Protein AF-A7MU94-F1 (afdb_monomer)

Radius of gyration: 26.98 Å; Cα contacts (8 Å, |Δi|>4): 615; chains: 1; bounding box: 61×38×84 Å

Foldseek 3Di:
DALLLLQLLQLVCVVAPAFKGWADLVVSCVSSVHDSVVSVVSQVVCVVLVQKHWADDPDPPGTIIIHGRDHSLVSLLSVLVVCVVVVNLVRSLNSQCRPNRDSVVSVVVSQLVVQQVDQFEKEWEDAFADAFLALLPDPDPVSQLVLQQLFAFLWADPPPDIAGIQFNDKDADPQQQKIKGFGDQLQAKLVRHTDWLVLLQLLVVLNCVRPVRVVVCVQFDHWDRPDRGMIMTGGPHHDPCVSVVRNGSSNTGDGNVQSPDDRVPHASIHRHQWHWDDRDRFKTKIAGRPSRPDDHASHGMYIYGYHNVCVVVDDDFATFMNHNDPDDRPRPGPVPSGDNDPDDD

Secondary structure (DSSP, 8-state):
--HHHHHHHHHHHHHH-SEEEEE-HHHHHHHTTS-HHHHHHHHHHHHHTTSEEEEPPSSTTPPEEEEE-S-HHHHHHHHHHHHHTTT-HHHHHHHTTGGG--HHHHHHHHHHHHHTT-TTEEEEEESSPPPP--TTT--SHHHHHHHHHH---SEEE-SS-EEESSEEEEEE-TTSSEEEEEE-TT-B-TTSPBP-HHHHHHHHHHHHT-TTTGGGSTTEEEEEEEETTEEEEEESS--TTHHHHTTSGGG----GGGTT--TTT-----SSSEEEEEE-SSEEEEEE-TT-SSPPPS-SEEEEEE-GGGGTT--TT----B-SSTT------GGG---S-----

InterPro domains:
  IPR000914 Solute-binding protein family 5 domain [PF00496] (162-308)
  IPR025370 Transcriptional regulator SgrR, N-terminal HTH domain [PF12793] (4-115)
  IPR039424 Solute-binding protein family 5 [PTHR30290] (117-308)

Sequence (345 aa):
MNKRKLELYEDLFKKVGPGKTHIHIGEIADAFHCSDRHARTLLKQMGEYQWLTWTAMKGRGQKGELVCLQGPVTACYQAVDHAIGQERYDLAHQLVGFHDRSVASNLKRYLAHTAHNSENTIYAPFHRKLDWLHPHFAMGRTERHLIHEVFQTLVSHDGSAIHPNLAHHWSSSHSHTCWRFHLSCSAMFHDKTNVTAEDVVTSLNALVNSHYWRGLYDHIDAISAVTPYCVEINLNEPDPLLPSLLSRAETSILPNRFVHSEKLAFQPIGSGPFSVDINSDKVLRLNRNEYYCGQTALTKHIEIWIHEEWKQDKKCAENFFFLESGEENYQVSTQNIGHFYTRDH

pLDDT: mean 86.53, std 17.05, range [24.56, 98.81]

Organism: Vibrio campbellii (strain ATCC BAA-1116) (NCBI:txid2902295)

Mean predicted aligned error: 8.4 Å

Nearest PDB structures (foldseek):
  5yhe-assembly1_A  TM=9.053E-01  e=1.286E-14  Staphylococcus aureus
  5yhg-assembly1_A  TM=8.715E-01  e=1.142E-14  Staphylococcus aureus
  2noo-assembly1_A  TM=9.052E-01  e=5.975E-14  Escherichia coli K-12
  4oes-assembly1_A  TM=9.056E-01  e=7.568E-14  Brucella suis
  8vdx-assembly2_B  TM=8.706E-01  e=3.119E-14  Bordetella bronchiseptica

Solvent-accessible surface area (backbone atoms only — not comparable to full-atom values): 18999 Å² total; per-residue (Å²): 140,58,44,68,58,55,39,39,48,39,51,42,39,73,74,62,45,83,41,80,38,76,45,43,63,61,65,49,4,58,55,58,73,51,52,56,70,55,37,54,53,51,53,51,54,41,32,76,70,60,40,32,48,79,47,80,50,94,59,92,91,46,55,18,46,38,32,39,70,55,53,58,67,60,50,42,50,55,52,26,54,54,24,48,78,65,74,32,53,72,56,26,55,49,40,49,25,43,85,82,38,58,36,67,62,39,45,53,53,48,46,52,55,48,28,72,73,33,100,39,43,41,44,28,70,38,36,58,74,78,72,72,68,44,40,74,74,41,80,51,72,67,44,32,51,50,31,52,42,26,18,37,21,50,25,35,64,82,87,85,53,80,42,66,50,45,18,70,46,70,54,62,45,98,68,29,30,37,36,40,38,34,40,42,89,72,38,34,30,72,85,71,46,73,59,41,18,62,20,44,35,48,30,49,54,50,32,43,67,28,92,84,46,17,88,83,38,63,50,56,68,47,67,43,58,82,40,72,46,25,34,38,41,34,34,80,48,68,44,89,56,48,64,67,65,35,33,36,42,52,46,30,38,34,56,56,89,55,69,80,49,52,83,92,75,54,70,68,55,18,41,18,49,24,36,69,76,41,87,51,78,45,39,38,30,33,34,50,34,90,68,35,81,64,86,73,56,82,49,46,32,40,36,38,36,38,40,60,73,48,51,77,72,54,55,93,65,61,64,62,62,52,69,79,64,81,98,60,87,67,79,55,49,70,90,66,80,68,71,79,59,82,77,91,127

Structure (mmCIF, N/CA/C/O backbone):
data_AF-A7MU94-F1
#
_entry.id   AF-A7MU94-F1
#
loop_
_atom_site.group_PDB
_atom_site.id
_atom_site.type_symbol
_atom_site.label_atom_id
_atom_site.label_alt_id
_atom_site.label_comp_id
_atom_site.label_asym_id
_atom_site.label_entity_id
_atom_site.label_seq_id
_atom_site.pdbx_PDB_ins_code
_atom_site.Cartn_x
_atom_site.Cartn_y
_atom_site.Cartn_z
_atom_site.occupancy
_atom_site.B_iso_or_equiv
_atom_site.auth_seq_id
_atom_site.auth_comp_id
_atom_site.auth_asym_id
_atom_site.auth_atom_id
_atom_site.pdbx_PDB_model_num
ATOM 1 N N . MET A 1 1 ? -17.471 -5.236 19.463 1.00 70.81 1 MET A N 1
ATOM 2 C CA . MET A 1 1 ? -17.769 -3.885 19.991 1.00 70.81 1 MET A CA 1
ATOM 3 C C . MET A 1 1 ? -18.648 -3.131 18.997 1.00 70.81 1 MET A C 1
ATOM 5 O O . MET A 1 1 ? -18.512 -3.408 17.815 1.00 70.81 1 MET A O 1
ATOM 9 N N . ASN A 1 2 ? -19.547 -2.234 19.422 1.00 80.06 2 ASN A N 1
ATOM 10 C CA . ASN A 1 2 ? -20.308 -1.370 18.504 1.00 80.06 2 ASN A CA 1
ATOM 11 C C . ASN A 1 2 ? -20.391 0.076 19.026 1.00 80.06 2 ASN A C 1
ATOM 13 O O . ASN A 1 2 ? -20.245 0.309 20.226 1.00 80.06 2 ASN A O 1
ATOM 17 N N . LYS A 1 3 ? -20.656 1.027 18.119 1.00 85.75 3 LYS A N 1
ATOM 18 C CA . LYS A 1 3 ? -20.793 2.469 18.400 1.00 85.75 3 LYS A CA 1
ATOM 19 C C . LYS A 1 3 ? -21.722 2.753 19.589 1.00 85.75 3 LYS A C 1
ATOM 21 O O . LYS A 1 3 ? -21.356 3.487 20.500 1.00 85.75 3 LYS A O 1
ATOM 26 N N . ARG A 1 4 ? -22.873 2.071 19.643 1.00 88.62 4 ARG A N 1
ATOM 27 C CA . ARG A 1 4 ? -23.883 2.254 20.695 1.00 88.62 4 ARG A CA 1
ATOM 28 C C . ARG A 1 4 ? -23.350 2.009 22.108 1.00 88.62 4 ARG A C 1
ATOM 30 O O . ARG A 1 4 ? -23.750 2.699 23.035 1.00 88.62 4 ARG A O 1
ATOM 37 N N . LYS A 1 5 ? -22.449 1.043 22.305 1.00 90.06 5 LYS A N 1
ATOM 38 C CA . LYS A 1 5 ? -21.867 0.787 23.634 1.00 90.06 5 LYS A CA 1
ATOM 39 C C . LYS A 1 5 ? -20.976 1.929 24.110 1.00 90.06 5 LYS A C 1
ATOM 41 O O . LYS A 1 5 ? -21.025 2.248 25.292 1.00 90.06 5 LYS A O 1
ATOM 46 N N . LEU A 1 6 ? -20.192 2.532 23.214 1.00 90.62 6 LEU A N 1
ATOM 47 C CA . LEU A 1 6 ? -19.392 3.715 23.548 1.00 90.62 6 LEU A CA 1
ATOM 48 C C . LEU A 1 6 ? -20.291 4.888 23.936 1.00 90.62 6 LEU A C 1
ATOM 50 O O . LEU A 1 6 ? -19.990 5.581 24.901 1.00 90.62 6 LEU A O 1
ATOM 54 N N . GLU A 1 7 ? -21.418 5.061 23.240 1.00 91.06 7 GLU A N 1
ATOM 55 C CA . GLU A 1 7 ? -22.389 6.111 23.565 1.00 91.06 7 GLU A CA 1
ATOM 56 C C . GLU A 1 7 ? -22.957 5.938 24.976 1.00 91.06 7 GLU A C 1
ATOM 58 O O . GLU A 1 7 ? -22.861 6.849 25.794 1.00 91.06 7 GLU A O 1
ATOM 63 N N . LEU A 1 8 ? -23.452 4.734 25.283 1.00 92.19 8 LEU A N 1
ATOM 64 C CA . LEU A 1 8 ? -23.992 4.404 26.604 1.00 92.19 8 LEU A CA 1
ATOM 65 C C . LEU A 1 8 ? -22.935 4.567 27.704 1.00 92.19 8 LEU A C 1
ATOM 67 O O . LEU A 1 8 ? -23.238 5.036 28.800 1.00 92.19 8 LEU A O 1
ATOM 71 N N . TYR A 1 9 ? -21.687 4.186 27.421 1.00 92.94 9 TYR A N 1
ATOM 72 C CA . TYR A 1 9 ? -20.588 4.362 28.361 1.00 92.94 9 TYR A CA 1
ATOM 73 C C . TYR A 1 9 ? -20.275 5.840 28.616 1.00 92.94 9 TYR A C 1
ATOM 75 O O . TYR A 1 9 ? -20.088 6.222 29.768 1.00 92.94 9 TYR A O 1
ATOM 83 N N . GLU A 1 10 ? -20.258 6.681 27.578 1.00 91.31 10 GLU A N 1
ATOM 84 C CA . GLU A 1 10 ? -20.064 8.123 27.740 1.00 91.31 10 GLU A CA 1
ATOM 85 C C . GLU A 1 10 ? -21.188 8.757 28.570 1.00 91.31 10 GLU A C 1
ATOM 87 O O . GLU A 1 10 ? -20.905 9.573 29.449 1.00 91.31 10 GLU A O 1
ATOM 92 N N . ASP A 1 11 ? -22.441 8.362 28.341 1.00 91.19 11 ASP A N 1
ATOM 93 C CA . ASP A 1 11 ? -23.593 8.873 29.092 1.00 91.19 11 ASP A CA 1
ATOM 94 C C . ASP A 1 11 ? -23.504 8.508 30.576 1.00 91.19 11 ASP A C 1
ATOM 96 O O . ASP A 1 11 ? -23.704 9.354 31.454 1.00 91.19 11 ASP A O 1
ATOM 100 N N . LEU A 1 12 ? -23.110 7.266 30.870 1.00 92.19 12 LEU A N 1
ATOM 101 C CA . LEU A 1 12 ? -22.837 6.838 32.237 1.00 92.19 12 LEU A CA 1
ATOM 102 C C . LEU A 1 12 ? -21.664 7.616 32.840 1.00 92.19 12 LEU A C 1
ATOM 104 O O . LEU A 1 12 ? -21.782 8.113 33.959 1.00 92.19 12 LEU A O 1
ATOM 108 N N . PHE A 1 13 ? -20.561 7.770 32.105 1.00 92.06 13 PHE A N 1
ATOM 109 C CA . PHE A 1 13 ? -19.363 8.472 32.566 1.00 92.06 13 PHE A CA 1
ATOM 110 C C . PHE A 1 13 ? -19.643 9.948 32.885 1.00 92.06 13 PHE A C 1
ATOM 112 O O . PHE A 1 13 ? -19.175 10.449 33.904 1.00 92.06 13 PHE A O 1
ATOM 119 N N . LYS A 1 14 ? -20.461 10.638 32.077 1.00 89.88 14 LYS A N 1
ATOM 120 C CA . LYS A 1 14 ? -20.916 12.016 32.351 1.00 89.88 14 LYS A CA 1
ATOM 121 C C . LYS A 1 14 ? -21.700 12.123 33.660 1.00 89.88 14 LYS A C 1
ATOM 123 O O . LYS A 1 14 ? -21.593 13.134 34.347 1.00 89.88 14 LYS A O 1
ATOM 128 N N . LYS A 1 15 ? -22.477 11.091 34.006 1.00 89.06 15 LYS A N 1
ATOM 129 C CA . LYS A 1 15 ? -23.292 11.053 35.229 1.00 89.06 15 LYS A CA 1
ATOM 130 C C . LYS A 1 15 ? -22.467 10.746 36.480 1.00 89.06 15 LYS A C 1
ATOM 132 O O . LYS A 1 15 ? -22.729 11.328 37.528 1.00 89.06 15 LYS A O 1
ATOM 137 N N . VAL A 1 16 ? -21.518 9.812 36.394 1.00 89.94 16 VAL A N 1
ATOM 138 C CA . VAL A 1 16 ? -20.807 9.279 37.576 1.00 89.94 16 VAL A CA 1
ATOM 139 C C . VAL A 1 16 ? -19.403 9.842 37.775 1.00 89.94 16 VAL A C 1
ATOM 141 O O . VAL A 1 16 ? -18.873 9.725 38.878 1.00 89.94 16 VAL A O 1
ATOM 144 N N . GLY A 1 17 ? -18.820 10.453 36.741 1.00 85.06 17 GLY A N 1
ATOM 145 C CA . GLY A 1 17 ? -17.459 10.978 36.756 1.00 85.06 17 GLY A CA 1
ATOM 146 C C . GLY A 1 17 ? -16.369 9.894 36.760 1.00 85.06 17 GLY A C 1
ATOM 147 O O . GLY A 1 17 ? -16.659 8.693 36.760 1.00 85.06 17 GLY A O 1
ATOM 148 N N . PRO A 1 18 ? -15.089 10.304 36.740 1.00 86.69 18 PRO A N 1
ATOM 149 C CA . PRO A 1 18 ? -13.967 9.380 36.866 1.00 86.69 18 PRO A CA 1
ATOM 150 C C . PRO A 1 18 ? -13.880 8.783 38.279 1.00 86.69 18 PRO A C 1
ATOM 152 O O . PRO A 1 18 ? -14.200 9.440 39.269 1.00 86.69 18 PRO A O 1
ATOM 155 N N . GLY A 1 19 ? -13.356 7.559 38.384 1.00 85.00 19 GLY A N 1
ATOM 156 C CA . GLY A 1 19 ? -13.072 6.918 39.667 1.00 85.00 19 GLY A CA 1
ATOM 157 C C . GLY A 1 19 ? -14.241 6.116 40.241 1.00 85.00 19 GLY A C 1
ATOM 158 O O . GLY A 1 19 ? -15.042 5.541 39.503 1.00 85.00 19 GLY A O 1
ATOM 159 N N . LYS A 1 20 ? -14.264 5.997 41.573 1.00 91.56 20 LYS A N 1
ATOM 160 C CA . LYS A 1 20 ? -15.163 5.112 42.326 1.00 91.56 20 LYS A CA 1
ATOM 161 C C . LYS A 1 20 ? -16.426 5.848 42.772 1.00 91.56 20 LYS A C 1
ATOM 163 O O . LYS A 1 20 ? -16.348 6.789 43.557 1.00 91.56 20 LYS A O 1
ATOM 168 N N . THR A 1 21 ? -17.582 5.328 42.369 1.00 92.50 21 THR A N 1
ATOM 169 C CA . THR A 1 21 ? -18.899 5.902 42.662 1.00 92.50 21 THR A CA 1
ATOM 170 C C . THR A 1 21 ? -19.863 4.818 43.147 1.00 92.50 21 THR A C 1
ATOM 172 O O . THR A 1 21 ? -19.887 3.701 42.632 1.00 92.50 21 THR A O 1
ATOM 175 N N . HIS A 1 22 ? -20.682 5.145 44.149 1.00 92.12 22 HIS A N 1
ATOM 176 C CA . HIS A 1 22 ? -21.732 4.257 44.651 1.00 92.12 22 HIS A CA 1
ATOM 177 C C . HIS A 1 22 ? -23.077 4.650 44.036 1.00 92.12 22 HIS A C 1
ATOM 179 O O . HIS A 1 22 ? -23.560 5.758 44.273 1.00 92.12 22 HIS A O 1
ATOM 185 N N . ILE A 1 23 ? -23.694 3.746 43.274 1.00 91.06 23 ILE A N 1
ATOM 186 C CA . ILE A 1 23 ? -24.899 4.028 42.474 1.00 91.06 23 ILE A CA 1
ATOM 187 C C . ILE A 1 23 ? -25.858 2.826 42.463 1.00 91.06 23 ILE A C 1
ATOM 189 O O . ILE A 1 23 ? -25.430 1.675 42.599 1.00 91.06 23 ILE A O 1
ATOM 193 N N . HIS A 1 24 ? -27.168 3.060 42.338 1.00 91.25 24 HIS A N 1
ATOM 194 C CA . HIS A 1 24 ? -28.129 1.968 42.170 1.00 91.25 24 HIS A CA 1
ATOM 195 C C . HIS A 1 24 ? -28.137 1.431 40.738 1.00 91.25 24 HIS A C 1
ATOM 197 O O . HIS A 1 24 ? -27.975 2.171 39.773 1.00 91.25 24 HIS A O 1
ATOM 203 N N . ILE A 1 25 ? -28.414 0.132 40.586 1.00 90.62 25 ILE A N 1
ATOM 204 C CA . ILE A 1 25 ? -28.532 -0.478 39.254 1.00 90.62 25 ILE A CA 1
ATOM 205 C C . ILE A 1 25 ? -29.639 0.169 38.407 1.00 90.62 25 ILE A C 1
ATOM 207 O O . ILE A 1 25 ? -29.448 0.311 37.206 1.00 90.62 25 ILE A O 1
ATOM 211 N N . GLY A 1 26 ? -30.740 0.612 39.027 1.00 89.06 26 GLY A N 1
ATOM 212 C CA . GLY A 1 26 ? -31.821 1.317 38.332 1.00 89.06 26 GLY A CA 1
ATOM 213 C C . GLY A 1 26 ? -31.353 2.646 37.740 1.00 89.06 26 GLY A C 1
ATOM 214 O O . GLY A 1 26 ? -31.622 2.930 36.584 1.00 89.06 26 GLY A O 1
ATOM 215 N N . GLU A 1 27 ? -30.517 3.400 38.460 1.00 89.69 27 GLU A N 1
ATOM 216 C CA . GLU A 1 27 ? -29.965 4.664 37.952 1.00 89.69 27 GLU A CA 1
ATOM 217 C C . GLU A 1 27 ? -29.000 4.469 36.772 1.00 89.69 27 GLU A C 1
ATOM 219 O O . GLU A 1 27 ? -28.840 5.383 35.957 1.00 89.69 27 GLU A O 1
ATOM 224 N N . ILE A 1 28 ? -28.333 3.309 36.704 1.00 91.75 28 ILE A N 1
ATOM 225 C CA . ILE A 1 28 ? -27.524 2.897 35.548 1.00 91.75 28 ILE A CA 1
ATOM 226 C C . ILE A 1 28 ? -28.445 2.476 34.397 1.00 91.75 28 ILE A C 1
ATOM 228 O O . ILE A 1 28 ? -28.206 2.847 33.252 1.00 91.75 28 ILE A O 1
ATOM 232 N N . ALA A 1 29 ? -29.502 1.717 34.689 1.00 92.00 29 ALA A N 1
ATOM 233 C CA . ALA A 1 29 ? -30.480 1.280 33.699 1.00 92.00 29 ALA A CA 1
ATOM 234 C C . ALA A 1 29 ? -31.186 2.472 33.032 1.00 92.00 29 ALA A C 1
ATOM 236 O O . ALA A 1 29 ? -31.318 2.482 31.808 1.00 92.00 29 ALA A O 1
ATOM 237 N N . ASP A 1 30 ? -31.514 3.507 33.812 1.00 90.56 30 ASP A N 1
ATOM 238 C CA . ASP A 1 30 ? -32.048 4.784 33.335 1.00 90.56 30 ASP A CA 1
ATOM 239 C C . ASP A 1 30 ? -31.058 5.503 32.415 1.00 90.56 30 ASP A C 1
ATOM 241 O O . ASP A 1 30 ? -31.439 5.943 31.332 1.00 90.56 30 ASP A O 1
ATOM 245 N N . ALA A 1 31 ? -29.778 5.578 32.808 1.00 89.81 31 ALA A N 1
ATOM 246 C CA . ALA A 1 31 ? -28.724 6.174 31.981 1.00 89.81 31 ALA A CA 1
ATOM 247 C C . ALA A 1 31 ? -28.523 5.409 30.663 1.00 89.81 31 ALA A C 1
ATOM 249 O O . ALA A 1 31 ? -28.187 6.000 29.643 1.00 89.81 31 ALA A O 1
ATOM 250 N N . PHE A 1 32 ? -28.754 4.096 30.668 1.00 91.50 32 PHE A N 1
ATOM 251 C CA . PHE A 1 32 ? -28.681 3.267 29.470 1.00 91.50 32 PHE A CA 1
ATOM 252 C C . PHE A 1 32 ? -29.995 3.185 28.677 1.00 91.50 32 PHE A C 1
ATOM 254 O O . PHE A 1 32 ? -30.019 2.551 27.618 1.00 91.50 32 PHE A O 1
ATOM 261 N N . HIS A 1 33 ? -31.086 3.772 29.180 1.00 90.62 33 HIS A N 1
ATOM 262 C CA . HIS A 1 33 ? -32.443 3.623 28.647 1.00 90.62 33 HIS A CA 1
ATOM 263 C C . HIS A 1 33 ? -32.853 2.153 28.430 1.00 90.62 33 HIS A C 1
ATOM 265 O O . HIS A 1 33 ? -33.382 1.781 27.380 1.00 90.62 33 HIS A O 1
ATOM 271 N N . CYS A 1 34 ? -32.573 1.282 29.405 1.00 92.38 34 CYS A N 1
ATOM 272 C CA . CYS A 1 34 ? -32.848 -0.152 29.303 1.00 92.38 34 CYS A CA 1
ATOM 273 C C . CYS A 1 34 ? -33.338 -0.756 30.630 1.00 92.38 34 CYS A C 1
ATOM 275 O O . CYS A 1 34 ? -33.478 -0.063 31.628 1.00 92.38 34 CYS A O 1
ATOM 277 N N . SER A 1 35 ? -33.619 -2.064 30.651 1.00 93.69 35 SER A N 1
ATOM 278 C CA . SER A 1 35 ? -33.991 -2.763 31.892 1.00 93.69 35 SER A CA 1
ATOM 279 C C . SER A 1 35 ? -32.775 -3.057 32.779 1.00 93.69 35 SER A C 1
ATOM 281 O O . SER A 1 35 ? -31.689 -3.326 32.264 1.00 93.69 35 SER A O 1
ATOM 283 N N . ASP A 1 36 ? -32.970 -3.164 34.098 1.00 91.50 36 ASP A N 1
ATOM 284 C CA . ASP A 1 36 ? -31.937 -3.581 35.067 1.00 91.50 36 ASP A CA 1
ATOM 285 C C . ASP A 1 36 ? -31.180 -4.847 34.647 1.00 91.50 36 ASP A C 1
ATOM 287 O O . ASP A 1 36 ? -29.970 -4.976 34.854 1.00 91.50 36 ASP A O 1
ATOM 291 N N . ARG A 1 37 ? -31.895 -5.814 34.056 1.00 90.75 37 ARG A N 1
ATOM 292 C CA . ARG A 1 37 ? -31.297 -7.063 33.574 1.00 90.75 37 ARG A CA 1
ATOM 293 C C . ARG A 1 37 ? -30.327 -6.791 32.429 1.00 90.75 37 ARG A C 1
ATOM 295 O O . ARG A 1 37 ? -29.220 -7.325 32.443 1.00 90.75 37 ARG A O 1
ATOM 302 N N . HIS A 1 38 ? -30.731 -5.971 31.460 1.00 92.06 38 HIS A N 1
ATOM 303 C CA . HIS A 1 38 ? -29.882 -5.624 30.326 1.00 92.06 38 HIS A CA 1
ATOM 304 C C . HIS A 1 38 ? -28.706 -4.733 30.746 1.00 92.06 38 HIS A C 1
ATOM 306 O O . HIS A 1 38 ? -27.584 -4.975 30.305 1.00 92.06 38 HIS A O 1
ATOM 312 N N . ALA A 1 39 ? -28.920 -3.799 31.676 1.00 92.44 39 ALA A N 1
ATOM 313 C CA . ALA A 1 39 ? -27.866 -2.957 32.234 1.00 92.44 39 ALA A CA 1
ATOM 314 C C . ALA A 1 39 ? -26.736 -3.790 32.857 1.00 92.44 39 ALA A C 1
ATOM 316 O O . ALA A 1 39 ? -25.564 -3.550 32.584 1.00 92.44 39 ALA A O 1
ATOM 317 N N . ARG A 1 40 ? -27.068 -4.847 33.612 1.00 92.19 40 ARG A N 1
ATOM 318 C CA . ARG A 1 40 ? -26.065 -5.784 34.155 1.00 92.19 40 ARG A CA 1
ATOM 319 C C . ARG A 1 40 ? -25.278 -6.504 33.061 1.00 92.19 40 ARG A C 1
ATOM 321 O O . ARG A 1 40 ? -24.076 -6.706 33.215 1.00 92.19 40 ARG A O 1
ATOM 328 N N . THR A 1 41 ? -25.931 -6.893 31.965 1.00 92.88 41 THR A N 1
ATOM 329 C CA . THR A 1 41 ? -25.250 -7.501 30.812 1.00 92.88 41 THR A CA 1
ATOM 330 C C . THR A 1 41 ? -24.300 -6.511 30.142 1.00 92.88 41 THR A C 1
ATOM 332 O O . THR A 1 41 ? -23.168 -6.883 29.842 1.00 92.88 41 THR A O 1
ATOM 335 N N . LEU A 1 42 ? -24.722 -5.258 29.949 1.00 92.75 42 LEU A N 1
ATOM 336 C CA . LEU A 1 42 ? -23.881 -4.202 29.385 1.00 92.75 42 LEU A CA 1
ATOM 337 C C . LEU A 1 42 ? -22.675 -3.901 30.280 1.00 92.75 42 LEU A C 1
ATOM 339 O O . LEU A 1 42 ? -21.561 -3.868 29.774 1.00 92.75 42 LEU A O 1
ATOM 343 N N . LEU A 1 43 ? -22.868 -3.780 31.598 1.00 93.06 43 LEU A N 1
ATOM 344 C CA . LEU A 1 43 ? -21.776 -3.580 32.558 1.00 93.06 43 LEU A CA 1
ATOM 345 C C . LEU A 1 43 ? -20.764 -4.725 32.519 1.00 93.06 43 LEU A C 1
ATOM 347 O O . LEU A 1 43 ? -19.562 -4.476 32.505 1.00 93.06 43 LEU A O 1
ATOM 351 N N . LYS A 1 44 ? -21.235 -5.978 32.452 1.00 92.81 44 LYS A N 1
ATOM 352 C CA . LYS A 1 44 ? -20.347 -7.137 32.306 1.00 92.81 44 LYS A CA 1
ATOM 353 C C . LYS A 1 44 ? -19.516 -7.031 31.024 1.00 92.81 44 LYS A C 1
ATOM 355 O O . LYS A 1 44 ? -18.303 -7.176 31.083 1.00 92.81 44 LYS A O 1
ATOM 360 N N . GLN A 1 45 ? -20.158 -6.734 29.894 1.00 91.69 45 GLN A N 1
ATOM 361 C CA . GLN A 1 45 ? -19.467 -6.580 28.611 1.00 91.69 45 GLN A CA 1
ATOM 362 C C . GLN A 1 45 ? -18.462 -5.422 28.640 1.00 91.69 45 GLN A C 1
ATOM 364 O O . GLN A 1 45 ? -17.337 -5.589 28.197 1.00 91.69 45 GLN A O 1
ATOM 369 N N . MET A 1 46 ? -18.830 -4.257 29.181 1.00 92.94 46 MET A N 1
ATOM 370 C CA . MET A 1 46 ? -17.918 -3.113 29.327 1.00 92.94 46 MET A CA 1
ATOM 371 C C . MET A 1 46 ? -16.737 -3.436 30.258 1.00 92.94 46 MET A C 1
ATOM 373 O O . MET A 1 46 ? -15.623 -2.976 30.019 1.00 92.94 46 MET A O 1
ATOM 377 N N . GLY A 1 47 ? -16.958 -4.267 31.282 1.00 91.94 47 GLY A N 1
ATOM 378 C CA . GLY A 1 47 ? -15.900 -4.771 32.157 1.00 91.94 47 GLY A CA 1
ATOM 379 C C . GLY A 1 47 ? -14.954 -5.764 31.483 1.00 91.94 47 GLY A C 1
ATOM 380 O O . GLY A 1 47 ? -13.753 -5.714 31.731 1.00 91.94 47 GLY A O 1
ATOM 381 N N . GLU A 1 48 ? -15.440 -6.606 30.568 1.00 91.62 48 GLU A N 1
ATOM 382 C CA . GLU A 1 48 ? -14.579 -7.473 29.740 1.00 91.62 48 GLU A CA 1
ATOM 383 C C . GLU A 1 48 ? -13.596 -6.648 28.890 1.00 91.62 48 GLU A C 1
ATOM 385 O O . GLU A 1 48 ? -12.465 -7.073 28.678 1.00 91.62 48 GLU A O 1
ATOM 390 N N . TYR A 1 49 ? -13.987 -5.436 28.486 1.00 88.44 49 TYR A N 1
ATOM 391 C CA . TYR A 1 49 ? -13.123 -4.487 27.775 1.00 88.44 49 TYR A CA 1
ATOM 392 C C . TYR A 1 49 ? -12.311 -3.561 28.691 1.00 88.44 49 TYR A C 1
ATOM 394 O O . TYR A 1 49 ? -11.656 -2.652 28.193 1.00 88.44 49 TYR A O 1
ATOM 402 N N . GLN A 1 50 ? -12.345 -3.771 30.012 1.00 92.06 50 GLN A N 1
ATOM 403 C CA . GLN A 1 50 ? -11.623 -2.961 31.004 1.00 92.06 50 GLN A CA 1
ATOM 404 C C . GLN A 1 50 ? -12.011 -1.471 31.003 1.00 92.06 50 GLN A C 1
ATOM 406 O O . GLN A 1 50 ? -11.222 -0.607 31.372 1.00 92.06 50 GLN A O 1
ATOM 411 N N . TRP A 1 51 ? -13.250 -1.140 30.629 1.00 92.50 51 TRP A N 1
ATOM 412 C CA . TRP A 1 51 ? -13.732 0.248 30.675 1.00 92.50 51 TRP A CA 1
ATOM 413 C C . TRP A 1 51 ? -14.158 0.659 32.084 1.00 92.50 51 TRP A C 1
ATOM 415 O O . TRP A 1 51 ? -14.008 1.808 32.508 1.00 92.50 51 TRP A O 1
ATOM 425 N N . LEU A 1 52 ? -14.735 -0.294 32.809 1.00 94.19 52 LEU A N 1
ATOM 426 C CA . LEU A 1 52 ? -15.283 -0.108 34.142 1.00 94.19 52 LEU A CA 1
ATOM 427 C C . LEU A 1 52 ? -15.274 -1.423 34.917 1.00 94.19 52 LEU A C 1
ATOM 429 O O . LEU A 1 52 ? -15.190 -2.499 34.330 1.00 94.19 52 LEU A O 1
ATOM 433 N N . THR A 1 53 ? -15.440 -1.347 36.230 1.00 93.94 53 THR A N 1
ATOM 434 C CA . THR A 1 53 ? -15.791 -2.497 37.067 1.00 93.94 53 THR A CA 1
ATOM 435 C C . THR A 1 53 ? -17.085 -2.215 37.816 1.00 93.94 53 THR A C 1
ATOM 437 O O . THR A 1 53 ? -17.375 -1.077 38.183 1.00 93.94 53 THR A O 1
ATOM 440 N N . TRP A 1 54 ? -17.893 -3.257 38.015 1.00 92.94 54 TRP A N 1
ATOM 441 C CA . TRP A 1 54 ? -19.148 -3.176 38.755 1.00 92.94 54 TRP A CA 1
ATOM 442 C C . TRP A 1 54 ? -19.227 -4.287 39.797 1.00 92.94 54 TRP A C 1
ATOM 444 O O . TRP A 1 54 ? -19.230 -5.471 39.451 1.00 92.94 54 TRP A O 1
ATOM 454 N N . THR A 1 55 ? -19.375 -3.896 41.062 1.00 91.25 55 THR A N 1
ATOM 455 C CA . THR A 1 55 ? -19.541 -4.809 42.194 1.00 91.25 55 THR A CA 1
ATOM 456 C C . THR A 1 55 ? -20.888 -4.559 42.861 1.00 91.25 55 THR A C 1
ATOM 458 O O . THR A 1 55 ? -21.134 -3.513 43.460 1.00 91.25 55 THR A O 1
ATOM 461 N N . ALA A 1 56 ? -21.792 -5.535 42.770 1.00 86.06 56 ALA A N 1
ATOM 462 C CA . ALA A 1 56 ? -23.094 -5.448 43.423 1.00 86.06 56 ALA A CA 1
ATOM 463 C C . ALA A 1 56 ? -22.976 -5.713 44.936 1.00 86.06 56 ALA A C 1
ATOM 465 O O . ALA A 1 56 ? -22.396 -6.717 45.348 1.00 86.06 56 ALA A O 1
ATOM 466 N N . MET A 1 57 ? -23.593 -4.864 45.760 1.00 82.00 57 MET A N 1
ATOM 467 C CA . MET A 1 57 ? -23.703 -5.083 47.207 1.00 82.00 57 MET A CA 1
ATOM 468 C C . MET A 1 57 ? -24.873 -6.022 47.543 1.00 82.00 57 MET A C 1
ATOM 470 O O . MET A 1 57 ? -25.906 -6.019 46.868 1.00 82.00 57 MET A O 1
ATOM 474 N N . LYS A 1 58 ? -24.725 -6.846 48.591 1.00 75.12 58 LYS A N 1
ATOM 475 C CA . LYS A 1 58 ? -25.775 -7.775 49.047 1.00 75.12 58 LYS A CA 1
ATOM 476 C C . LYS A 1 58 ? -26.878 -7.017 49.804 1.00 75.12 58 LYS A C 1
ATOM 478 O O . LYS A 1 58 ? -26.617 -6.439 50.852 1.00 75.12 58 LYS A O 1
ATOM 483 N N . GLY A 1 59 ? -28.112 -7.069 49.293 1.00 64.19 59 GLY A N 1
ATOM 484 C CA . GLY A 1 59 ? -29.316 -6.488 49.913 1.00 64.19 59 GLY A CA 1
ATOM 485 C C . GLY A 1 59 ? -30.216 -5.774 48.894 1.00 64.19 59 GLY A C 1
ATOM 486 O O . GLY A 1 59 ? -29.719 -5.193 47.930 1.00 64.19 59 GLY A O 1
ATOM 487 N N . ARG A 1 60 ? -31.549 -5.820 49.064 1.00 63.03 60 ARG A N 1
ATOM 488 C CA . ARG A 1 60 ? -32.478 -5.073 48.187 1.00 63.03 60 ARG A CA 1
ATOM 489 C C . ARG A 1 60 ? -32.236 -3.570 48.351 1.00 63.03 60 ARG A C 1
ATOM 491 O O . ARG A 1 60 ? -32.159 -3.091 49.475 1.00 63.03 60 ARG A O 1
ATOM 498 N N . GLY A 1 61 ? -32.126 -2.848 47.237 1.00 65.69 61 GLY A N 1
ATOM 499 C CA . GLY A 1 61 ? -31.977 -1.391 47.247 1.00 65.69 61 GLY A CA 1
ATOM 500 C C . GLY A 1 61 ? -30.625 -0.883 47.753 1.00 65.69 61 GLY A C 1
ATOM 501 O O . GLY A 1 61 ? -30.540 0.278 48.116 1.00 65.69 61 GLY A O 1
ATOM 502 N N . GLN A 1 62 ? -29.574 -1.708 47.796 1.00 77.94 62 GLN A N 1
ATOM 503 C CA . GLN A 1 62 ? -28.225 -1.236 48.128 1.00 77.94 62 GLN A CA 1
ATOM 504 C C . GLN A 1 62 ? -27.529 -0.637 46.899 1.00 77.94 62 GLN A C 1
ATOM 506 O O . GLN A 1 62 ? -27.751 -1.081 45.767 1.00 77.94 62 GLN A O 1
ATOM 511 N N . LYS A 1 63 ? -26.698 0.387 47.118 1.00 86.06 63 LYS A N 1
ATOM 512 C CA . LYS A 1 63 ? -25.848 0.966 46.068 1.00 86.06 63 LYS A CA 1
ATOM 513 C C . LYS A 1 63 ? -24.705 -0.000 45.779 1.00 86.06 63 LYS A C 1
ATOM 515 O O . LYS A 1 63 ? -24.034 -0.446 46.705 1.00 86.06 63 LYS A O 1
ATOM 520 N N . GLY A 1 64 ? -24.519 -0.355 44.512 1.00 89.38 64 GLY A N 1
ATOM 521 C CA . GLY A 1 64 ? -23.326 -1.079 44.090 1.00 89.38 64 GLY A CA 1
ATOM 522 C C . GLY A 1 64 ? -22.171 -0.112 43.873 1.00 89.38 64 GLY A C 1
ATOM 523 O O . GLY A 1 64 ? -22.364 1.102 43.791 1.00 89.38 64 GLY A O 1
ATOM 524 N N . GLU A 1 65 ? -20.974 -0.664 43.792 1.00 93.12 65 GLU A N 1
ATOM 525 C CA . GLU A 1 65 ? -19.754 0.079 43.522 1.00 93.12 65 GLU A CA 1
ATOM 526 C C . GLU A 1 65 ? -19.434 0.005 42.029 1.00 93.12 65 GLU A C 1
ATOM 528 O O . GLU A 1 65 ? -19.238 -1.083 41.484 1.00 93.12 65 GLU A O 1
ATOM 533 N N . LEU A 1 66 ? -19.399 1.164 41.374 1.00 93.38 66 LEU A N 1
ATOM 534 C CA . LEU A 1 66 ? -18.977 1.335 39.990 1.00 93.38 66 LEU A CA 1
ATOM 535 C C . LEU A 1 66 ? -17.633 2.066 39.980 1.00 93.38 66 LEU A C 1
ATOM 537 O O . LEU A 1 66 ? -17.516 3.133 40.581 1.00 93.38 66 LEU A O 1
ATOM 541 N N . VAL A 1 67 ? -16.638 1.526 39.283 1.00 93.69 67 VAL A N 1
ATOM 542 C CA . VAL A 1 67 ? -15.355 2.207 39.069 1.00 93.69 67 VAL A CA 1
ATOM 543 C C . VAL A 1 67 ? -15.141 2.394 37.577 1.00 93.69 67 VAL A C 1
ATOM 545 O O . VAL A 1 67 ? -15.032 1.410 36.849 1.00 93.69 67 VAL A O 1
ATOM 548 N N . CYS A 1 68 ? -15.068 3.639 37.109 1.00 93.38 68 CYS A N 1
ATOM 549 C CA . CYS A 1 68 ? -14.662 3.925 35.733 1.00 93.38 68 CYS A CA 1
ATOM 550 C C . CYS A 1 68 ? -13.133 3.874 35.652 1.00 93.38 68 CYS A C 1
ATOM 552 O O . CYS A 1 68 ? -12.460 4.710 36.256 1.00 93.38 68 CYS A O 1
ATOM 554 N N . LEU A 1 69 ? -12.597 2.886 34.931 1.00 91.56 69 LEU A N 1
ATOM 555 C CA . LEU A 1 69 ? -11.153 2.646 34.833 1.00 91.56 69 LEU A CA 1
ATOM 556 C C . LEU A 1 69 ? -10.463 3.607 33.857 1.00 91.56 69 LEU A C 1
ATOM 558 O O . LEU A 1 69 ? -9.278 3.885 34.000 1.00 91.56 69 LEU A O 1
ATOM 562 N N . GLN A 1 70 ? -11.199 4.120 32.873 1.00 91.62 70 GLN A N 1
ATOM 563 C CA . GLN A 1 70 ? -10.668 4.989 31.827 1.00 91.62 70 GLN A CA 1
ATOM 564 C C . GLN A 1 70 ? -11.709 6.002 31.351 1.00 91.62 70 GLN A C 1
ATOM 566 O O . GLN A 1 70 ? -12.880 5.917 31.700 1.00 91.62 70 GLN A O 1
ATOM 571 N N . GLY A 1 71 ? -11.282 7.000 30.578 1.00 91.69 71 GLY A N 1
ATOM 572 C CA . GLY A 1 71 ? -12.201 7.957 29.966 1.00 91.69 71 GLY A CA 1
ATOM 573 C C . GLY A 1 71 ? -12.873 7.391 28.703 1.00 91.69 71 GLY A C 1
ATOM 574 O O . GLY A 1 71 ? -12.297 6.521 28.044 1.00 91.69 71 GLY A O 1
ATOM 575 N N . PRO A 1 72 ? -14.037 7.924 28.280 1.00 90.50 72 PRO A N 1
ATOM 576 C CA . PRO A 1 72 ? -14.719 7.500 27.051 1.00 90.50 72 PRO A CA 1
ATOM 577 C C . PRO A 1 72 ? -13.868 7.626 25.781 1.00 90.50 72 PRO A C 1
ATOM 579 O O . PRO A 1 72 ? -13.986 6.804 24.879 1.00 90.50 72 PRO A O 1
ATOM 582 N N . VAL A 1 73 ? -12.979 8.624 25.712 1.00 89.12 73 VAL A N 1
ATOM 583 C CA . VAL A 1 73 ? -12.059 8.801 24.573 1.00 89.12 73 VAL A CA 1
ATOM 584 C C . VAL A 1 73 ? -11.013 7.684 24.532 1.00 89.12 73 VAL A C 1
ATOM 586 O O . VAL A 1 73 ? -10.828 7.069 23.489 1.00 89.12 73 VAL A O 1
ATOM 589 N N . THR A 1 74 ? -10.391 7.353 25.666 1.00 90.31 74 THR A N 1
ATOM 590 C CA . THR A 1 74 ? -9.440 6.232 25.767 1.00 90.31 74 THR A CA 1
ATOM 591 C C . THR A 1 74 ? -10.117 4.895 25.453 1.00 90.31 74 THR A C 1
ATOM 593 O O . THR A 1 74 ? -9.573 4.086 24.707 1.00 90.31 74 THR A O 1
ATOM 596 N N . ALA A 1 75 ? -11.343 4.693 25.946 1.00 91.44 75 ALA A N 1
ATOM 597 C CA . ALA A 1 75 ? -12.160 3.525 25.618 1.00 91.44 75 ALA A CA 1
ATOM 598 C C . ALA A 1 75 ? -12.492 3.437 24.119 1.00 91.44 75 ALA A C 1
ATOM 600 O O . ALA A 1 75 ? -12.482 2.347 23.544 1.00 91.44 75 ALA A O 1
ATOM 601 N N . CYS A 1 76 ? -12.755 4.580 23.476 1.00 92.50 76 CYS A N 1
ATOM 602 C CA . CYS A 1 76 ? -12.944 4.661 22.032 1.00 92.50 76 CYS A CA 1
ATOM 603 C C . CYS A 1 76 ? -11.676 4.245 21.283 1.00 92.50 76 CYS A C 1
ATOM 605 O O . CYS A 1 76 ? -11.772 3.430 20.371 1.00 92.50 76 CYS A O 1
ATOM 607 N N . TYR A 1 77 ? -10.504 4.756 21.664 1.00 91.94 77 TYR A N 1
ATOM 608 C CA . TYR A 1 77 ? -9.242 4.417 20.997 1.00 91.94 77 TYR A CA 1
ATOM 609 C C . TYR A 1 77 ? -8.928 2.922 21.107 1.00 91.94 77 TYR A C 1
ATOM 611 O O . TYR A 1 77 ? -8.718 2.282 20.086 1.00 91.94 77 TYR A O 1
ATOM 619 N N . GLN A 1 78 ? -9.077 2.320 22.290 1.00 90.94 78 GLN A N 1
ATOM 620 C CA . GLN A 1 78 ? -8.930 0.865 22.445 1.00 90.94 78 GLN A CA 1
ATOM 621 C C . GLN A 1 78 ? -9.916 0.063 21.583 1.00 90.94 78 GLN A C 1
ATOM 623 O O . GLN A 1 78 ? -9.578 -0.994 21.050 1.00 90.94 78 GLN A O 1
ATOM 628 N N . ALA A 1 79 ? -11.158 0.536 21.446 1.00 91.06 79 ALA A N 1
ATOM 629 C CA . ALA A 1 79 ? -12.139 -0.112 20.582 1.00 91.06 79 ALA A CA 1
ATOM 630 C C . ALA A 1 79 ? -11.756 -0.012 19.097 1.00 91.06 79 ALA A C 1
ATOM 632 O O . ALA A 1 79 ? -12.002 -0.959 18.348 1.00 91.06 79 ALA A O 1
ATOM 633 N N . VAL A 1 80 ? -11.175 1.118 18.688 1.00 91.50 80 VAL A N 1
ATOM 634 C CA . VAL A 1 80 ? -10.644 1.350 17.340 1.00 91.50 80 VAL A CA 1
ATOM 635 C C . VAL A 1 80 ? -9.450 0.432 17.080 1.00 91.50 80 VAL A C 1
ATOM 637 O O . VAL A 1 80 ? -9.484 -0.307 16.100 1.00 91.50 80 VAL A O 1
ATOM 640 N N . ASP A 1 81 ? -8.478 0.368 17.993 1.00 90.19 81 ASP A N 1
ATOM 641 C CA . ASP A 1 81 ? -7.313 -0.526 17.901 1.00 90.19 81 ASP A CA 1
ATOM 642 C C . ASP A 1 81 ? -7.742 -1.994 17.776 1.00 90.19 81 ASP A C 1
ATOM 644 O O . ASP A 1 81 ? -7.257 -2.738 16.923 1.00 90.19 81 ASP A O 1
ATOM 648 N N . HIS A 1 82 ? -8.730 -2.412 18.574 1.00 90.38 82 HIS A N 1
ATOM 649 C CA . HIS A 1 82 ? -9.290 -3.760 18.500 1.00 90.38 82 HIS A CA 1
ATOM 650 C C . HIS A 1 82 ? -10.006 -4.038 17.169 1.00 90.38 82 HIS A C 1
ATOM 652 O O . HIS A 1 82 ? -9.959 -5.161 16.670 1.00 90.38 82 HIS A O 1
ATOM 658 N N . ALA A 1 83 ? -10.688 -3.042 16.593 1.00 91.25 83 ALA A N 1
ATOM 659 C CA . ALA A 1 83 ? -11.324 -3.176 15.286 1.00 91.25 83 ALA A CA 1
ATOM 660 C C . ALA A 1 83 ? -10.280 -3.275 14.162 1.00 91.25 83 ALA A C 1
ATOM 662 O O . ALA A 1 83 ? -10.424 -4.126 13.287 1.00 91.25 83 ALA A O 1
ATOM 663 N N . ILE A 1 84 ? -9.214 -2.472 14.220 1.00 88.31 84 ILE A N 1
ATOM 664 C CA . ILE A 1 84 ? -8.081 -2.515 13.281 1.00 88.31 84 ILE A CA 1
ATOM 665 C C . ILE A 1 84 ? -7.374 -3.868 13.341 1.00 88.31 84 ILE A C 1
ATOM 667 O O . ILE A 1 84 ? -7.136 -4.470 12.299 1.00 88.31 84 ILE A O 1
ATOM 671 N N . GLY A 1 85 ? -7.103 -4.390 14.542 1.00 86.81 85 GLY A N 1
ATOM 672 C CA . GLY A 1 85 ? -6.503 -5.717 14.727 1.00 86.81 85 GLY A CA 1
ATOM 673 C C . GLY A 1 85 ? -7.376 -6.881 14.237 1.00 86.81 85 GLY A C 1
ATOM 674 O O . GLY A 1 85 ? -6.898 -8.005 14.139 1.00 86.81 85 GLY A O 1
ATOM 675 N N . GLN A 1 86 ? -8.651 -6.626 13.931 1.00 89.62 86 GLN A N 1
ATOM 676 C CA . GLN A 1 86 ? -9.578 -7.572 13.300 1.00 89.62 86 GLN A CA 1
ATOM 677 C C . GLN A 1 86 ? -9.843 -7.246 11.823 1.00 89.62 86 GLN A C 1
ATOM 679 O O . GLN A 1 86 ? -10.801 -7.775 11.263 1.00 89.62 86 GLN A O 1
ATOM 684 N N . GLU A 1 87 ? -9.067 -6.337 11.225 1.00 87.62 87 GLU A N 1
ATOM 685 C CA . GLU A 1 87 ? -9.224 -5.854 9.844 1.00 87.62 87 GLU A CA 1
ATOM 686 C C . GLU A 1 87 ? -10.599 -5.206 9.569 1.00 87.62 87 GLU A C 1
ATOM 688 O O . GLU A 1 87 ? -11.076 -5.117 8.439 1.00 87.62 87 GLU A O 1
ATOM 693 N N . ARG A 1 88 ? -11.272 -4.709 10.616 1.00 90.31 88 ARG A N 1
ATOM 694 C CA . ARG A 1 88 ? -12.590 -4.060 10.533 1.00 90.31 88 ARG A CA 1
ATOM 695 C C . ARG A 1 88 ? -12.450 -2.540 10.469 1.00 90.31 88 ARG A C 1
ATOM 697 O O . ARG A 1 88 ? -12.914 -1.827 11.361 1.00 90.31 88 ARG A O 1
ATOM 704 N N . TYR A 1 89 ? -11.837 -2.033 9.402 1.00 88.38 89 TYR A N 1
ATOM 705 C CA . TYR A 1 89 ? -11.568 -0.597 9.227 1.00 88.38 89 TYR A CA 1
ATOM 706 C C . TYR A 1 89 ? -12.838 0.261 9.150 1.00 88.38 89 TYR A C 1
ATOM 708 O O . TYR A 1 89 ? -12.880 1.352 9.715 1.00 88.38 89 TYR A O 1
ATOM 716 N N . ASP A 1 90 ? -13.919 -0.239 8.545 1.00 88.56 90 ASP A N 1
ATOM 717 C CA . ASP A 1 90 ? -15.202 0.478 8.543 1.00 88.56 90 ASP A CA 1
ATOM 718 C C . ASP A 1 90 ? -15.758 0.663 9.960 1.00 88.56 90 ASP A C 1
ATOM 720 O O . ASP A 1 90 ? -16.271 1.730 10.301 1.00 88.56 90 ASP A O 1
ATOM 724 N N . LEU A 1 91 ? -15.609 -0.354 10.816 1.00 89.62 91 LEU A N 1
ATOM 725 C CA . LEU A 1 91 ? -16.004 -0.256 12.218 1.00 89.62 91 LEU A CA 1
ATOM 726 C C . LEU A 1 91 ? -15.113 0.746 12.962 1.00 89.62 91 LEU A C 1
ATOM 728 O O . LEU A 1 91 ? -15.641 1.558 13.716 1.00 89.62 91 LEU A O 1
ATOM 732 N N . ALA A 1 92 ? -13.798 0.737 12.727 1.00 89.56 92 ALA A N 1
ATOM 733 C CA . ALA A 1 92 ? -12.872 1.721 13.294 1.00 89.56 92 ALA A CA 1
ATOM 734 C C . ALA A 1 92 ? -13.299 3.166 12.962 1.00 89.56 92 ALA A C 1
ATOM 736 O O . ALA A 1 92 ? -13.425 3.997 13.864 1.00 89.56 92 ALA A O 1
ATOM 737 N N . HIS A 1 93 ? -13.641 3.437 11.698 1.00 88.38 93 HIS A N 1
ATOM 738 C CA . HIS A 1 93 ? -14.183 4.730 11.264 1.00 88.38 93 HIS A CA 1
ATOM 739 C C . HIS A 1 93 ? -15.510 5.085 11.954 1.00 88.38 93 HIS A C 1
ATOM 741 O O . HIS A 1 93 ? -15.729 6.232 12.333 1.00 88.38 93 HIS A O 1
ATOM 747 N N . GLN A 1 94 ? -16.411 4.120 12.144 1.00 88.38 94 GLN A N 1
ATOM 748 C CA . GLN A 1 94 ? -17.690 4.372 12.818 1.00 88.38 94 GLN A CA 1
ATOM 749 C C . GLN A 1 94 ? -17.530 4.649 14.319 1.00 88.38 94 GLN A C 1
ATOM 751 O O . GLN A 1 94 ? -18.291 5.441 14.880 1.00 88.38 94 GLN A O 1
ATOM 756 N N . LEU A 1 95 ? -16.569 3.994 14.977 1.00 89.44 95 LEU A N 1
ATOM 757 C CA . LEU A 1 95 ? -16.364 4.097 16.422 1.00 89.44 95 LEU A CA 1
ATOM 758 C C . LEU A 1 95 ? -15.914 5.497 16.841 1.00 89.44 95 LEU A C 1
ATOM 760 O O . LEU A 1 95 ? -16.415 5.994 17.844 1.00 89.44 95 LEU A O 1
ATOM 764 N N . VAL A 1 96 ? -15.059 6.166 16.059 1.00 88.25 96 VAL A N 1
ATOM 765 C CA . VAL A 1 96 ? -14.590 7.533 16.369 1.00 88.25 96 VAL A CA 1
ATOM 766 C C . VAL A 1 96 ? -15.686 8.607 16.257 1.00 88.25 96 VAL A C 1
ATOM 768 O O . VAL A 1 96 ? -15.517 9.706 16.782 1.00 88.25 96 VAL A O 1
ATOM 771 N N . GLY A 1 97 ? -16.819 8.298 15.614 1.00 84.19 97 GLY A N 1
ATOM 772 C CA . GLY A 1 97 ? -17.967 9.199 15.432 1.00 84.19 97 GLY A CA 1
ATOM 773 C C . GLY A 1 97 ? -19.128 8.990 16.414 1.00 84.19 97 GLY A C 1
ATOM 774 O O . GLY A 1 97 ? -20.277 9.265 16.064 1.00 84.19 97 GLY A O 1
ATOM 775 N N . PHE A 1 98 ? -18.885 8.418 17.598 1.00 82.88 98 PHE A N 1
ATOM 776 C CA . PHE A 1 98 ? -19.905 8.236 18.646 1.00 82.88 98 PHE A CA 1
ATOM 777 C C . PHE A 1 98 ? -20.493 9.576 19.130 1.00 82.88 98 PHE A C 1
ATOM 779 O O . PHE A 1 98 ? -19.773 10.572 19.163 1.00 82.88 98 PHE A O 1
ATOM 786 N N . HIS A 1 99 ? -21.792 9.613 19.476 1.00 81.69 99 HIS A N 1
ATOM 787 C CA . HIS A 1 99 ? -22.520 10.841 19.875 1.00 81.69 99 HIS A CA 1
ATOM 788 C C . HIS A 1 99 ? -22.454 11.982 18.840 1.00 81.69 99 HIS A C 1
ATOM 790 O O . HIS A 1 99 ? -22.163 13.127 19.175 1.00 81.69 99 HIS A O 1
ATOM 796 N N . ASP A 1 100 ? -22.664 11.651 17.562 1.00 76.56 100 ASP A N 1
ATOM 797 C CA . ASP A 1 100 ? -22.688 12.592 16.422 1.00 76.56 100 ASP A CA 1
ATOM 798 C C . ASP A 1 100 ? -21.439 13.476 16.265 1.00 76.56 100 ASP A C 1
ATOM 800 O O . ASP A 1 100 ? -21.441 14.501 15.580 1.00 76.56 100 ASP A O 1
ATOM 804 N N . ARG A 1 101 ? -20.322 13.062 16.870 1.00 82.94 101 ARG A N 1
ATOM 805 C CA . ARG A 1 101 ? -19.033 13.724 16.696 1.00 82.94 101 ARG A CA 1
ATOM 806 C C . ARG A 1 101 ? -18.553 13.562 15.252 1.00 82.94 101 ARG A C 1
ATOM 808 O O . ARG A 1 101 ? -18.708 12.498 14.655 1.00 82.94 101 ARG A O 1
ATOM 815 N N . SER A 1 102 ? -17.877 14.584 14.718 1.00 86.88 102 SER A N 1
ATOM 816 C CA . SER A 1 102 ? -17.246 14.494 13.393 1.00 86.88 102 SER A CA 1
ATOM 817 C C . SER A 1 102 ? -16.238 13.343 13.354 1.00 86.88 102 SER A C 1
ATOM 819 O O . SER A 1 102 ? -15.239 13.353 14.084 1.00 86.88 102 SER A O 1
ATOM 821 N N . VAL A 1 103 ? -16.487 12.366 12.479 1.00 87.19 103 VAL A N 1
ATOM 822 C CA . VAL A 1 103 ? -15.579 11.237 12.229 1.00 87.19 103 VAL A CA 1
ATOM 823 C C . VAL A 1 103 ? -14.227 11.764 11.756 1.00 87.19 103 VAL A C 1
ATOM 825 O O . VAL A 1 103 ? -13.196 11.363 12.288 1.00 87.19 103 VAL A O 1
ATOM 828 N N . ALA A 1 104 ? -14.225 12.729 10.835 1.00 85.88 104 ALA A N 1
ATOM 829 C CA . ALA A 1 104 ? -13.019 13.319 10.272 1.00 85.88 104 ALA A CA 1
ATOM 830 C C . ALA A 1 104 ? -12.092 13.926 11.338 1.00 85.88 104 ALA A C 1
ATOM 832 O O . ALA A 1 104 ? -10.887 13.661 11.338 1.00 85.88 104 ALA A O 1
ATOM 833 N N . SER A 1 105 ? -12.628 14.733 12.259 1.00 84.81 105 SER A N 1
ATOM 834 C CA . SER A 1 105 ? -11.814 15.362 13.306 1.00 84.81 105 SER A CA 1
ATOM 835 C C . SER A 1 105 ? -11.333 14.359 14.355 1.00 84.81 105 SER A C 1
ATOM 837 O O . SER A 1 105 ? -10.188 14.438 14.799 1.00 84.81 105 SER A O 1
ATOM 839 N N . ASN A 1 106 ? -12.181 13.410 14.762 1.00 88.00 106 ASN A N 1
ATOM 840 C CA . ASN A 1 106 ? -11.805 12.429 15.783 1.00 88.00 106 ASN A CA 1
ATOM 841 C C . ASN A 1 106 ? -10.842 11.376 15.245 1.00 88.00 106 ASN A C 1
ATOM 843 O O . ASN A 1 106 ? -9.959 10.953 15.982 1.00 88.00 106 ASN A O 1
ATOM 847 N N . LEU A 1 107 ? -10.942 11.020 13.964 1.00 88.06 107 LEU A N 1
ATOM 848 C CA . LEU A 1 107 ? -9.964 10.154 13.325 1.00 88.06 107 LEU A CA 1
ATOM 849 C C . LEU A 1 107 ? -8.584 10.824 13.296 1.00 88.06 107 LEU A C 1
ATOM 851 O O . LEU A 1 107 ? -7.616 10.198 13.696 1.00 88.06 107 LEU A O 1
ATOM 855 N N . LYS A 1 108 ? -8.480 12.122 12.963 1.00 85.81 108 LYS A N 1
ATOM 856 C CA . LYS A 1 108 ? -7.203 12.861 13.076 1.00 85.81 108 LYS A CA 1
ATOM 857 C C . LYS A 1 108 ? -6.634 12.838 14.500 1.00 85.81 108 LYS A C 1
ATOM 859 O O . LYS A 1 108 ? -5.441 12.624 14.673 1.00 85.81 108 LYS A O 1
ATOM 864 N N . ARG A 1 109 ? -7.480 13.036 15.519 1.00 86.12 109 ARG A N 1
ATOM 865 C CA . ARG A 1 109 ? -7.062 12.978 16.934 1.00 86.12 109 ARG A CA 1
ATOM 866 C C . ARG A 1 109 ? -6.599 11.587 17.351 1.00 86.12 109 ARG A C 1
ATOM 868 O O . ARG A 1 109 ? -5.626 11.481 18.090 1.00 86.12 109 ARG A O 1
ATOM 875 N N . TYR A 1 110 ? -7.285 10.549 16.880 1.00 88.75 110 TYR A N 1
ATOM 876 C CA . TYR A 1 110 ? -6.874 9.166 17.078 1.00 88.75 110 TYR A CA 1
ATOM 877 C C . TYR A 1 110 ? -5.501 8.925 16.443 1.00 88.75 110 TYR A C 1
ATOM 879 O O . TYR A 1 110 ? -4.591 8.514 17.146 1.00 88.75 110 TYR A O 1
ATOM 887 N N . LEU A 1 111 ? -5.313 9.285 15.170 1.00 87.25 111 LEU A N 1
ATOM 888 C CA . LEU A 1 111 ? -4.040 9.094 14.468 1.00 87.25 111 LEU A CA 1
ATOM 889 C C . LEU A 1 111 ? -2.882 9.836 15.141 1.00 87.25 111 LEU A C 1
ATOM 891 O O . LEU A 1 111 ? -1.816 9.259 15.303 1.00 87.25 111 LEU A O 1
ATOM 895 N N . ALA A 1 112 ? -3.094 11.076 15.591 1.00 83.62 112 ALA A N 1
ATOM 896 C CA . ALA A 1 112 ? -2.081 11.818 16.340 1.00 83.62 112 ALA A CA 1
ATOM 897 C C . ALA A 1 112 ? -1.735 11.135 17.678 1.00 83.62 112 ALA A C 1
ATOM 899 O O . ALA A 1 112 ? -0.566 11.006 18.025 1.00 83.62 112 ALA A O 1
ATOM 900 N N . HIS A 1 113 ? -2.740 10.647 18.414 1.00 85.00 113 HIS A N 1
ATOM 901 C CA . HIS A 1 113 ? -2.521 9.891 19.650 1.00 85.00 113 HIS A CA 1
ATOM 902 C C . HIS A 1 113 ? -1.766 8.578 19.399 1.00 85.00 113 HIS A C 1
ATOM 904 O O . HIS A 1 113 ? -0.878 8.222 20.168 1.00 85.00 113 HIS A O 1
ATOM 910 N N . THR A 1 114 ? -2.115 7.844 18.345 1.00 84.75 114 THR A N 1
ATOM 911 C CA . THR A 1 114 ? -1.470 6.569 18.015 1.00 84.75 114 THR A CA 1
ATOM 912 C C . THR A 1 114 ? -0.048 6.778 17.497 1.00 84.75 114 THR A C 1
ATOM 914 O O . THR A 1 114 ? 0.830 5.997 17.849 1.00 84.75 114 THR A O 1
ATOM 917 N N . ALA A 1 115 ? 0.209 7.854 16.745 1.00 81.88 115 ALA A N 1
ATOM 918 C CA . ALA A 1 115 ? 1.551 8.238 16.307 1.00 81.88 115 ALA A CA 1
ATOM 919 C C . ALA A 1 115 ? 2.497 8.472 17.495 1.00 81.88 115 ALA A C 1
ATOM 921 O O . ALA A 1 115 ? 3.595 7.936 17.502 1.00 81.88 115 ALA A O 1
ATOM 922 N N . HIS A 1 116 ? 2.043 9.172 18.542 1.00 77.56 116 HIS A N 1
ATOM 923 C CA . HIS A 1 116 ? 2.826 9.389 19.770 1.00 77.56 116 HIS A CA 1
ATOM 924 C C . HIS A 1 116 ? 3.117 8.123 20.587 1.00 77.56 116 HIS A C 1
ATOM 926 O O . HIS A 1 116 ? 3.926 8.168 21.505 1.00 77.56 116 HIS A O 1
ATOM 932 N N . ASN A 1 117 ? 2.417 7.021 20.317 1.00 76.19 117 ASN A N 1
ATOM 933 C CA . ASN A 1 117 ? 2.610 5.749 21.011 1.00 76.19 117 ASN A CA 1
ATOM 934 C C . ASN A 1 117 ? 3.249 4.685 20.098 1.00 76.19 117 ASN A C 1
ATOM 936 O O . ASN A 1 117 ? 3.332 3.518 20.485 1.00 76.19 117 ASN A O 1
ATOM 940 N N . SER A 1 118 ? 3.637 5.045 18.868 1.00 77.19 118 SER A N 1
ATOM 941 C CA . SER A 1 118 ? 4.140 4.117 17.856 1.00 77.19 118 SER A CA 1
ATOM 942 C C . SER A 1 118 ? 5.414 4.652 17.206 1.00 77.19 118 SER A C 1
ATOM 944 O O . SER A 1 118 ? 5.367 5.350 16.200 1.00 77.19 118 SER A O 1
ATOM 946 N N . GLU A 1 119 ? 6.559 4.204 17.714 1.00 74.25 119 GLU A N 1
ATOM 947 C CA . GLU A 1 119 ? 7.889 4.663 17.277 1.00 74.25 119 GLU A CA 1
ATOM 948 C C . GLU A 1 119 ? 8.269 4.266 15.833 1.00 74.25 119 GLU A C 1
ATOM 950 O O . GLU A 1 119 ? 9.310 4.660 15.317 1.00 74.25 119 GLU A O 1
ATOM 955 N N . ASN A 1 120 ? 7.469 3.430 15.159 1.00 85.81 120 ASN A N 1
ATOM 956 C CA . ASN A 1 120 ? 7.837 2.820 13.873 1.00 85.81 120 ASN A CA 1
ATOM 957 C C . ASN A 1 120 ? 6.759 2.932 12.784 1.00 85.81 120 ASN A C 1
ATOM 959 O O . ASN A 1 120 ? 6.877 2.255 11.757 1.00 85.81 120 ASN A O 1
ATOM 963 N N . THR A 1 121 ? 5.721 3.746 12.999 1.00 87.06 121 THR A N 1
ATOM 964 C CA . THR A 1 121 ? 4.602 3.887 12.056 1.00 87.06 121 THR A CA 1
ATOM 965 C C . THR A 1 121 ? 4.344 5.346 11.722 1.00 87.06 121 THR A C 1
ATOM 967 O O . THR A 1 121 ? 4.075 6.154 12.606 1.00 87.06 121 THR A O 1
ATOM 970 N N . ILE A 1 122 ? 4.349 5.674 10.432 1.00 87.56 122 ILE A N 1
ATOM 971 C CA . ILE A 1 122 ? 3.892 6.976 9.939 1.00 87.56 122 ILE A CA 1
ATOM 972 C C . ILE A 1 122 ? 2.395 6.894 9.652 1.00 87.56 122 ILE A C 1
ATOM 974 O O . ILE A 1 122 ? 1.964 6.054 8.865 1.00 87.56 122 ILE A O 1
ATOM 978 N N . TYR A 1 123 ? 1.610 7.808 10.225 1.00 86.00 123 TYR A N 1
ATOM 979 C CA . TYR A 1 123 ? 0.182 7.941 9.933 1.00 86.00 123 TYR A CA 1
ATOM 980 C C . TYR A 1 123 ? -0.071 9.163 9.044 1.00 86.00 123 TYR A C 1
ATOM 982 O O . TYR A 1 123 ? 0.240 10.299 9.412 1.00 86.00 123 TYR A O 1
ATOM 990 N N . ALA A 1 124 ? -0.670 8.934 7.878 1.00 86.88 124 ALA A N 1
ATOM 991 C CA . ALA A 1 124 ? -0.931 9.945 6.862 1.00 86.88 124 ALA A CA 1
ATOM 992 C C . ALA A 1 124 ? -2.440 10.043 6.556 1.00 86.88 124 ALA A C 1
ATOM 994 O O . ALA A 1 124 ? -3.009 9.159 5.912 1.00 86.88 124 ALA A O 1
ATOM 995 N N . PRO A 1 125 ? -3.125 11.116 6.988 1.00 87.81 125 PRO A N 1
ATOM 996 C CA . PRO A 1 125 ? -4.489 11.408 6.562 1.00 87.81 125 PRO A CA 1
ATOM 997 C C . PRO A 1 125 ? -4.581 11.702 5.057 1.00 87.81 125 PRO A C 1
ATOM 999 O O . PRO A 1 125 ? -3.823 12.506 4.515 1.00 87.81 125 PRO A O 1
ATOM 1002 N N . PHE A 1 126 ? -5.571 11.123 4.383 1.00 90.00 126 PHE A N 1
ATOM 1003 C CA . PHE A 1 126 ? -5.800 11.277 2.951 1.00 90.00 126 PHE A CA 1
ATOM 1004 C C . PHE A 1 126 ? -7.289 11.390 2.601 1.00 90.00 126 PHE A C 1
ATOM 1006 O O . PHE A 1 126 ? -8.164 10.846 3.262 1.00 90.00 126 PHE A O 1
ATOM 1013 N N . HIS A 1 127 ? -7.607 12.151 1.557 1.00 87.19 127 HIS A N 1
ATOM 1014 C CA . HIS A 1 127 ? -8.958 12.692 1.347 1.00 87.19 127 HIS A CA 1
ATOM 1015 C C . HIS A 1 127 ? -9.772 11.988 0.259 1.00 87.19 127 HIS A C 1
ATOM 1017 O O . HIS A 1 127 ? -10.899 12.386 -0.022 1.00 87.19 127 HIS A O 1
ATOM 1023 N N . ARG A 1 128 ? -9.204 10.998 -0.430 1.00 90.38 128 ARG A N 1
ATOM 1024 C CA . ARG A 1 128 ? -9.903 10.275 -1.494 1.00 90.38 128 ARG A CA 1
ATOM 1025 C C . ARG A 1 128 ? -9.472 8.824 -1.525 1.00 90.38 128 ARG A C 1
ATOM 1027 O O . ARG A 1 128 ? -8.351 8.507 -1.138 1.00 90.38 128 ARG A O 1
ATOM 1034 N N . LYS A 1 129 ? -10.336 7.976 -2.072 1.00 90.69 129 LYS A N 1
ATOM 1035 C CA . LYS A 1 129 ? -9.968 6.608 -2.420 1.00 90.69 129 LYS A CA 1
ATOM 1036 C C . LYS A 1 129 ? -8.759 6.619 -3.362 1.00 90.69 129 LYS A C 1
ATOM 1038 O O . LYS A 1 129 ? -8.698 7.433 -4.295 1.00 90.69 129 LYS A O 1
ATOM 1043 N N . LEU A 1 130 ? -7.798 5.749 -3.070 1.00 91.00 130 LEU A N 1
ATOM 1044 C CA . LEU A 1 130 ? -6.661 5.489 -3.942 1.00 91.00 130 LEU A CA 1
ATOM 1045 C C . LEU A 1 130 ? -7.106 4.570 -5.074 1.00 91.00 130 LEU A C 1
ATOM 1047 O O . LEU A 1 130 ? -7.899 3.649 -4.866 1.00 91.00 130 LEU A O 1
ATOM 1051 N N . ASP A 1 131 ? -6.631 4.855 -6.280 1.00 89.94 131 ASP A N 1
ATOM 1052 C CA . ASP A 1 131 ? -6.838 3.940 -7.395 1.00 89.94 131 ASP A CA 1
ATOM 1053 C C . ASP A 1 131 ? -5.898 2.731 -7.276 1.00 89.94 131 ASP A C 1
ATOM 1055 O O . ASP A 1 131 ? -4.958 2.729 -6.479 1.00 89.94 131 ASP A O 1
ATOM 1059 N N . TRP A 1 132 ? -6.145 1.682 -8.062 1.00 89.12 132 TRP A N 1
ATOM 1060 C CA . TRP A 1 132 ? -5.263 0.509 -8.059 1.00 89.12 132 TRP A CA 1
ATOM 1061 C C . TRP A 1 132 ? -3.801 0.877 -8.353 1.00 89.12 132 TRP A C 1
ATOM 1063 O O . TRP A 1 132 ? -3.497 1.641 -9.271 1.00 89.12 132 TRP A O 1
ATOM 1073 N N . LEU A 1 133 ? -2.887 0.288 -7.584 1.00 94.31 133 LEU A N 1
ATOM 1074 C CA . LEU A 1 133 ? -1.448 0.549 -7.659 1.00 94.31 133 LEU A CA 1
ATOM 1075 C C . LEU A 1 133 ? -0.773 -0.273 -8.766 1.00 94.31 133 LEU A C 1
ATOM 1077 O O . LEU A 1 133 ? 0.241 -0.924 -8.533 1.00 94.31 133 LEU A O 1
ATOM 1081 N N . HIS A 1 134 ? -1.356 -0.274 -9.965 1.00 95.19 134 HIS A N 1
ATOM 1082 C CA . HIS A 1 134 ? -0.765 -0.926 -11.127 1.00 95.19 134 HIS A CA 1
ATOM 1083 C C . HIS A 1 134 ? 0.068 0.092 -11.933 1.00 95.19 134 HIS A C 1
ATOM 1085 O O . HIS A 1 134 ? -0.517 1.046 -12.462 1.00 95.19 134 HIS A O 1
ATOM 1091 N N . PRO A 1 135 ? 1.391 -0.115 -12.117 1.00 95.50 135 PRO A N 1
ATOM 1092 C CA . PRO A 1 135 ? 2.294 0.798 -12.831 1.00 95.50 135 PRO A CA 1
ATOM 1093 C C . PRO A 1 135 ? 1.757 1.315 -14.172 1.00 95.50 135 PRO A C 1
ATOM 1095 O O . PRO A 1 135 ? 1.690 2.519 -14.398 1.00 95.50 135 PRO A O 1
ATOM 1098 N N . HIS A 1 136 ? 1.267 0.417 -15.031 1.00 94.62 136 HIS A N 1
ATOM 1099 C CA . HIS A 1 136 ? 0.788 0.780 -16.373 1.00 94.62 136 HIS A CA 1
ATOM 1100 C C . HIS A 1 136 ? -0.555 1.532 -16.417 1.00 94.62 136 HIS A C 1
ATOM 1102 O O . HIS A 1 136 ? -0.911 2.057 -17.471 1.00 94.62 136 HIS A O 1
ATOM 1108 N N . PHE A 1 137 ? -1.314 1.591 -15.318 1.00 92.75 137 PHE A N 1
ATOM 1109 C CA . PHE A 1 137 ? -2.660 2.183 -15.300 1.00 92.75 137 PHE A CA 1
ATOM 1110 C C . PHE A 1 137 ? -2.796 3.380 -14.352 1.00 92.75 137 PHE A C 1
ATOM 1112 O O . PHE A 1 137 ? -3.762 4.138 -14.452 1.00 92.75 137 PHE A O 1
ATOM 1119 N N . ALA A 1 138 ? -1.850 3.576 -13.434 1.00 91.12 138 ALA A N 1
ATOM 1120 C CA . ALA A 1 138 ? -1.896 4.672 -12.480 1.00 91.12 138 ALA A CA 1
ATOM 1121 C C . ALA A 1 138 ? -1.527 6.019 -13.123 1.00 91.12 138 ALA A C 1
ATOM 1123 O O . ALA A 1 138 ? -0.394 6.262 -13.542 1.00 91.12 138 ALA A O 1
ATOM 1124 N N . MET A 1 139 ? -2.493 6.939 -13.127 1.00 89.81 139 MET A N 1
ATOM 1125 C CA . MET A 1 139 ? -2.324 8.305 -13.643 1.00 89.81 139 MET A CA 1
ATOM 1126 C C . MET A 1 139 ? -2.168 9.351 -12.536 1.00 89.81 139 MET A C 1
ATOM 1128 O O . MET A 1 139 ? -1.579 10.412 -12.742 1.00 89.81 139 MET A O 1
ATOM 1132 N N . GLY A 1 140 ? -2.704 9.068 -11.348 1.00 89.12 140 GLY A N 1
ATOM 1133 C CA . GLY A 1 140 ? -2.675 9.992 -10.222 1.00 89.12 140 GLY A CA 1
ATOM 1134 C C . GLY A 1 140 ? -1.265 10.175 -9.663 1.00 89.12 140 GLY A C 1
ATOM 1135 O O . GLY A 1 140 ? -0.506 9.220 -9.523 1.00 89.12 140 GLY A O 1
ATOM 1136 N N . ARG A 1 141 ? -0.913 11.417 -9.301 1.00 89.69 141 ARG A N 1
ATOM 1137 C CA . ARG A 1 141 ? 0.399 11.739 -8.706 1.00 89.69 141 ARG A CA 1
ATOM 1138 C C . ARG A 1 141 ? 0.693 10.911 -7.451 1.00 89.69 141 ARG A C 1
ATOM 1140 O O . ARG A 1 141 ? 1.813 10.451 -7.284 1.00 89.69 141 ARG A O 1
ATOM 1147 N N . THR A 1 142 ? -0.309 10.722 -6.592 1.00 91.44 142 THR A N 1
ATOM 1148 C CA . THR A 1 142 ? -0.165 9.955 -5.348 1.00 91.44 142 THR A CA 1
ATOM 1149 C C . THR A 1 142 ? 0.089 8.480 -5.632 1.00 91.44 142 THR A C 1
ATOM 1151 O O . THR A 1 142 ? 1.037 7.926 -5.100 1.00 91.44 142 THR A O 1
ATOM 1154 N N . GLU A 1 143 ? -0.706 7.856 -6.500 1.00 93.75 143 GLU A N 1
ATOM 1155 C CA . GLU A 1 143 ? -0.545 6.448 -6.872 1.00 93.75 143 GLU A CA 1
ATOM 1156 C C . GLU A 1 143 ? 0.806 6.206 -7.542 1.00 93.75 143 GLU A C 1
ATOM 1158 O O . GLU A 1 143 ? 1.482 5.243 -7.211 1.00 93.75 143 GLU A O 1
ATOM 1163 N N . ARG A 1 144 ? 1.238 7.106 -8.431 1.00 94.31 144 ARG A N 1
ATOM 1164 C CA . ARG A 1 144 ? 2.556 7.027 -9.079 1.00 94.31 144 ARG A CA 1
ATOM 1165 C C . ARG A 1 144 ? 3.705 7.150 -8.081 1.00 94.31 144 ARG A C 1
ATOM 1167 O O . ARG A 1 144 ? 4.698 6.449 -8.218 1.00 94.31 144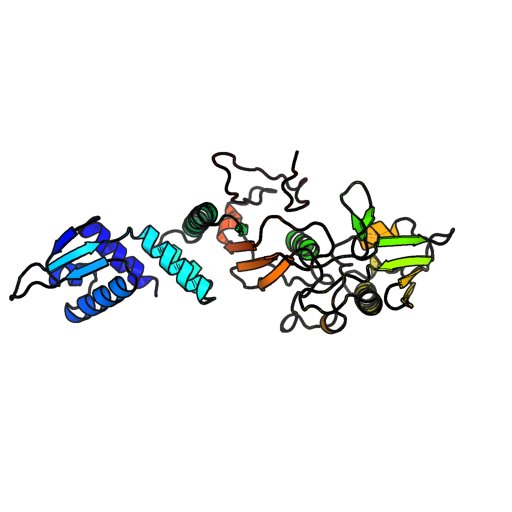 ARG A O 1
ATOM 1174 N N . HIS A 1 145 ? 3.566 8.006 -7.070 1.00 92.88 145 HIS A N 1
ATOM 1175 C CA . HIS A 1 145 ? 4.532 8.069 -5.976 1.00 92.88 145 HIS A CA 1
ATOM 1176 C C . HIS A 1 145 ? 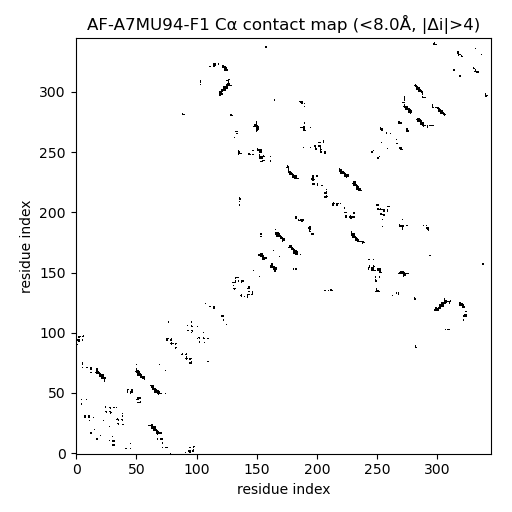4.544 6.761 -5.171 1.00 92.88 145 HIS A C 1
ATOM 1178 O O . HIS A 1 145 ? 5.603 6.180 -4.985 1.00 92.88 145 HIS A O 1
ATOM 1184 N N . LEU A 1 146 ? 3.374 6.235 -4.792 1.00 95.31 146 LEU A N 1
ATOM 1185 C CA . LEU A 1 146 ? 3.265 4.945 -4.098 1.00 95.31 146 LEU A CA 1
ATOM 1186 C C . LEU A 1 146 ? 3.836 3.785 -4.923 1.00 95.31 146 LEU A C 1
ATOM 1188 O O . LEU A 1 146 ? 4.442 2.879 -4.366 1.00 95.31 146 LEU A O 1
ATOM 1192 N N . ILE A 1 147 ? 3.699 3.822 -6.248 1.00 96.69 147 ILE A N 1
ATOM 1193 C CA . ILE A 1 147 ? 4.316 2.841 -7.142 1.00 96.69 147 ILE A CA 1
ATOM 1194 C C . ILE A 1 147 ? 5.843 2.870 -7.040 1.00 96.69 147 ILE A C 1
ATOM 1196 O O . ILE A 1 147 ? 6.443 1.805 -7.074 1.00 96.69 147 ILE A O 1
ATOM 1200 N N . HIS A 1 148 ? 6.479 4.030 -6.864 1.00 94.19 148 HIS A N 1
ATOM 1201 C CA . HIS A 1 148 ? 7.929 4.094 -6.636 1.00 94.19 148 HIS A CA 1
ATOM 1202 C C . HIS A 1 148 ? 8.357 3.546 -5.269 1.00 94.19 148 HIS A C 1
ATOM 1204 O O . HIS A 1 148 ? 9.471 3.048 -5.135 1.00 94.19 148 HIS A O 1
ATOM 1210 N N . GLU A 1 149 ? 7.479 3.603 -4.268 1.00 94.56 149 GLU A N 1
ATOM 1211 C CA . GL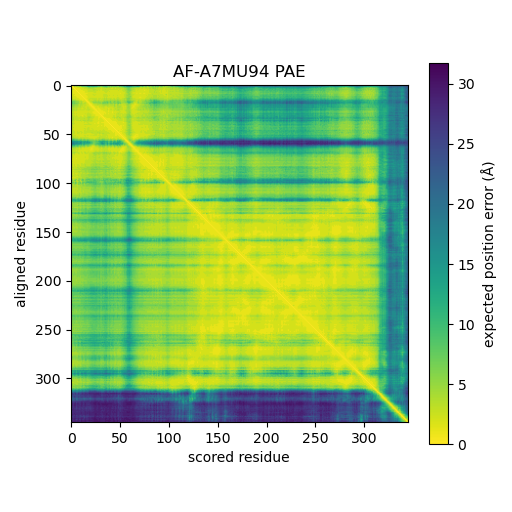U A 1 149 ? 7.740 3.001 -2.956 1.00 94.56 149 GLU A CA 1
ATOM 1212 C C . GLU A 1 149 ? 7.541 1.475 -2.974 1.00 94.56 149 GLU A C 1
ATOM 1214 O O . GLU A 1 149 ? 8.220 0.745 -2.252 1.00 94.56 149 GLU A O 1
ATOM 1219 N N . VAL A 1 150 ? 6.624 0.980 -3.814 1.00 96.88 150 VAL A N 1
ATOM 1220 C CA . VAL A 1 150 ? 6.271 -0.447 -3.891 1.00 96.88 150 VAL A CA 1
ATOM 1221 C C . VAL A 1 150 ? 7.091 -1.208 -4.934 1.00 96.88 150 VAL A C 1
ATOM 1223 O O . VAL A 1 150 ? 7.468 -2.359 -4.724 1.00 96.88 150 VAL A O 1
ATOM 1226 N N . PHE A 1 151 ? 7.417 -0.590 -6.061 1.00 97.62 151 PHE A N 1
ATOM 1227 C CA . PHE A 1 151 ? 8.080 -1.232 -7.192 1.00 97.62 151 PHE A CA 1
ATOM 1228 C C . PHE A 1 151 ? 9.368 -0.500 -7.553 1.00 97.62 151 PHE A C 1
ATOM 1230 O O . PHE A 1 151 ? 9.467 0.716 -7.411 1.00 97.62 151 PHE A O 1
ATOM 1237 N N . GLN A 1 152 ? 10.335 -1.230 -8.105 1.00 97.38 152 GLN A N 1
ATOM 1238 C CA . GLN A 1 152 ? 11.527 -0.619 -8.679 1.00 97.38 152 GLN A CA 1
ATOM 1239 C C . GLN A 1 152 ? 11.425 -0.527 -10.201 1.00 97.38 152 GLN A C 1
ATOM 1241 O O . GLN A 1 152 ? 10.833 -1.369 -10.874 1.00 97.38 152 GLN A O 1
ATOM 1246 N N . THR A 1 153 ? 12.062 0.502 -10.736 1.00 98.25 153 THR A N 1
ATOM 1247 C CA . THR A 1 153 ? 12.350 0.709 -12.155 1.00 98.25 153 THR A CA 1
ATOM 1248 C C . THR A 1 153 ? 13.757 0.201 -12.484 1.00 98.25 153 THR A C 1
ATOM 1250 O O . THR A 1 153 ? 14.537 -0.130 -11.584 1.00 98.25 153 THR A O 1
ATOM 1253 N N . LEU A 1 154 ? 14.127 0.167 -13.770 1.00 98.25 154 LEU A N 1
ATOM 1254 C CA . LEU A 1 154 ? 15.497 -0.181 -14.174 1.00 98.25 154 LEU A CA 1
ATOM 1255 C C . LEU A 1 154 ? 16.530 0.767 -13.559 1.00 98.25 154 LEU A C 1
ATOM 1257 O O . LEU A 1 154 ? 17.530 0.319 -13.008 1.00 98.25 154 LEU A O 1
ATOM 1261 N N . VAL A 1 155 ? 16.256 2.066 -13.590 1.00 97.75 155 VAL A N 1
ATOM 1262 C CA . VAL A 1 155 ? 17.093 3.108 -12.986 1.00 97.75 155 VAL A CA 1
ATOM 1263 C C . VAL A 1 155 ? 16.213 4.080 -12.213 1.00 97.75 155 VAL A C 1
ATOM 1265 O O . VAL A 1 155 ? 15.014 4.154 -12.466 1.00 97.75 155 VAL A O 1
ATOM 1268 N N . SER A 1 156 ? 16.768 4.818 -11.260 1.00 93.75 156 SER A N 1
ATOM 1269 C CA . SER A 1 156 ? 16.042 5.860 -10.523 1.00 93.75 156 SER A CA 1
ATOM 1270 C C . SER A 1 156 ? 16.521 7.249 -10.943 1.00 93.75 156 SER A C 1
ATOM 1272 O O . SER A 1 156 ? 17.604 7.390 -11.507 1.00 93.75 156 SER A O 1
ATOM 1274 N N . HIS A 1 157 ? 15.706 8.276 -10.711 1.00 91.56 157 HIS A N 1
ATOM 1275 C CA . HIS A 1 157 ? 16.041 9.661 -11.033 1.00 91.56 157 HIS A CA 1
ATOM 1276 C C . HIS A 1 157 ? 15.610 10.567 -9.881 1.00 91.56 157 HIS A C 1
ATOM 1278 O O . HIS A 1 157 ? 14.431 10.605 -9.534 1.00 91.56 157 HIS A O 1
ATOM 1284 N N . ASP A 1 158 ? 16.549 11.308 -9.296 1.00 84.88 158 ASP A N 1
ATOM 1285 C CA . ASP A 1 158 ? 16.296 12.159 -8.117 1.00 84.88 158 ASP A CA 1
ATOM 1286 C C . ASP A 1 158 ? 15.919 13.612 -8.467 1.00 84.88 158 ASP A C 1
ATOM 1288 O O . ASP A 1 158 ? 15.736 14.455 -7.594 1.00 84.88 158 ASP A O 1
ATOM 1292 N N . GLY A 1 159 ? 15.810 13.913 -9.761 1.00 84.88 159 GLY A N 1
ATOM 1293 C CA . GLY A 1 159 ? 15.564 15.256 -10.292 1.00 84.88 159 GLY A CA 1
ATOM 1294 C C . GLY A 1 159 ? 16.825 15.912 -10.854 1.00 84.88 159 GLY A C 1
ATOM 1295 O O . GLY A 1 159 ? 16.715 16.788 -11.707 1.00 84.88 159 GLY A O 1
ATOM 1296 N N . SER A 1 160 ? 18.004 15.448 -10.437 1.00 88.25 160 SER A N 1
ATOM 1297 C CA . SER A 1 160 ? 19.306 15.958 -10.870 1.00 88.25 160 SER A CA 1
ATOM 1298 C C . SER A 1 160 ? 20.100 14.950 -11.700 1.00 88.25 160 SER A C 1
ATOM 1300 O O . SER A 1 160 ? 20.716 15.329 -12.696 1.00 88.25 160 SER A O 1
ATOM 1302 N N . ALA A 1 161 ? 20.076 13.675 -11.313 1.00 92.62 161 ALA A N 1
ATOM 1303 C CA . ALA A 1 161 ? 20.874 12.626 -11.920 1.00 92.62 161 ALA A CA 1
ATOM 1304 C C . ALA A 1 161 ? 20.136 11.284 -11.926 1.00 92.62 161 ALA A C 1
ATOM 1306 O O . ALA A 1 161 ? 19.216 11.034 -11.142 1.00 92.62 161 ALA A O 1
ATOM 1307 N N . ILE A 1 162 ? 20.573 10.415 -12.837 1.00 95.81 162 ILE A N 1
ATOM 1308 C CA . ILE A 1 162 ? 20.133 9.025 -12.910 1.00 95.81 162 ILE A CA 1
ATOM 1309 C C . ILE A 1 162 ? 21.028 8.188 -11.998 1.00 95.81 162 ILE A C 1
ATOM 1311 O O . ILE A 1 162 ? 22.254 8.266 -12.091 1.00 95.81 162 ILE A O 1
ATOM 1315 N N . HIS A 1 163 ? 20.414 7.343 -11.177 1.00 94.69 163 HIS A N 1
ATOM 1316 C CA . HIS A 1 163 ? 21.092 6.451 -10.243 1.00 94.69 163 HIS A CA 1
ATOM 1317 C C . HIS A 1 163 ? 20.730 4.985 -10.504 1.00 94.69 163 HIS A C 1
ATOM 1319 O O . HIS A 1 163 ? 19.642 4.695 -11.020 1.00 94.69 163 HIS A O 1
ATOM 1325 N N . PRO A 1 164 ? 21.603 4.038 -10.118 1.00 95.56 164 PRO A N 1
ATOM 1326 C CA . PRO A 1 164 ? 21.261 2.623 -10.069 1.00 95.56 164 PRO A CA 1
ATOM 1327 C C . PRO A 1 164 ? 19.938 2.345 -9.347 1.00 95.56 164 PRO A C 1
ATOM 1329 O O . PRO A 1 164 ? 19.607 2.988 -8.350 1.00 95.56 164 PRO A O 1
ATOM 1332 N N . ASN A 1 165 ? 19.186 1.372 -9.856 1.00 95.44 165 ASN A N 1
ATOM 1333 C CA . ASN A 1 165 ? 18.021 0.807 -9.177 1.00 95.44 165 ASN A CA 1
ATOM 1334 C C . ASN A 1 165 ? 18.045 -0.720 -9.356 1.00 95.44 165 ASN A C 1
ATOM 1336 O O . ASN A 1 165 ? 18.978 -1.352 -8.862 1.00 95.44 165 ASN A O 1
ATOM 1340 N N . LEU A 1 166 ? 17.119 -1.327 -10.113 1.00 97.12 166 LEU A N 1
ATOM 1341 C CA . LEU A 1 166 ? 17.255 -2.744 -10.488 1.00 97.12 166 LEU A CA 1
ATOM 1342 C C . LEU A 1 166 ? 18.499 -2.990 -11.340 1.00 97.12 166 LEU A C 1
ATOM 1344 O O . LEU A 1 166 ? 19.173 -4.004 -11.163 1.00 97.12 166 LEU A O 1
ATOM 1348 N N . ALA A 1 167 ? 18.806 -2.069 -12.254 1.00 97.94 167 ALA A N 1
ATOM 1349 C CA . ALA A 1 167 ? 20.031 -2.093 -13.025 1.00 97.94 167 ALA A CA 1
ATOM 1350 C C . ALA A 1 167 ? 21.148 -1.381 -12.255 1.00 97.94 167 ALA A C 1
ATOM 1352 O O . ALA A 1 167 ? 21.038 -0.199 -11.917 1.00 97.94 167 ALA A O 1
ATOM 1353 N N . HIS A 1 168 ? 22.245 -2.095 -12.011 1.00 95.75 168 HIS A N 1
ATOM 1354 C CA . HIS A 1 168 ? 23.435 -1.529 -11.374 1.00 95.75 168 HIS A CA 1
ATOM 1355 C C . HIS A 1 168 ? 24.390 -0.884 -12.390 1.00 95.75 168 HIS A C 1
ATOM 1357 O O . HIS A 1 168 ? 25.277 -0.119 -12.016 1.00 95.75 168 HIS A O 1
ATOM 1363 N N . HIS A 1 169 ? 24.237 -1.211 -13.676 1.00 97.50 169 HIS A N 1
ATOM 1364 C CA . HIS A 1 169 ? 25.015 -0.647 -14.772 1.00 97.50 169 HIS A CA 1
ATOM 1365 C C . HIS A 1 169 ? 24.200 -0.647 -16.067 1.00 97.50 169 HIS A C 1
ATOM 1367 O O . HIS A 1 169 ? 23.401 -1.555 -16.305 1.00 97.50 169 HIS A O 1
ATOM 1373 N N . TRP A 1 170 ? 24.434 0.344 -16.924 1.00 98.25 170 TRP A N 1
ATOM 1374 C CA . TRP A 1 170 ? 23.865 0.400 -18.264 1.00 98.25 170 TRP A CA 1
ATOM 1375 C C . TRP A 1 170 ? 24.809 1.099 -19.241 1.00 98.25 170 TRP A C 1
ATOM 1377 O O . TRP A 1 170 ? 25.651 1.909 -18.852 1.00 98.25 170 TRP A O 1
ATOM 1387 N N . SER A 1 171 ? 24.662 0.781 -20.523 1.00 98.25 171 SER A N 1
ATOM 1388 C CA . SER A 1 171 ? 25.444 1.376 -21.610 1.00 98.25 171 SER A CA 1
ATOM 1389 C C . SER A 1 171 ? 24.608 1.483 -22.882 1.00 98.25 171 SER A C 1
ATOM 1391 O O . SER A 1 171 ? 23.626 0.756 -23.045 1.00 98.25 171 SER A O 1
ATOM 1393 N N . SER A 1 172 ? 24.995 2.391 -23.777 1.00 98.38 172 SER A N 1
ATOM 1394 C CA . SER A 1 172 ? 24.384 2.534 -25.100 1.00 98.38 172 SER A CA 1
ATOM 1395 C C . SER A 1 172 ? 25.391 2.311 -26.219 1.00 98.38 172 SER A C 1
ATOM 1397 O O . SER A 1 172 ? 26.602 2.468 -26.043 1.00 98.38 172 SER A O 1
ATOM 1399 N N . SER A 1 173 ? 24.876 1.953 -27.394 1.00 97.69 173 SER A N 1
ATOM 1400 C CA . SER A 1 173 ? 25.619 2.074 -28.643 1.00 97.69 173 SER A CA 1
ATOM 1401 C C . SER A 1 173 ? 25.961 3.540 -28.930 1.00 97.69 173 SER A C 1
ATOM 1403 O O . SER A 1 173 ? 25.313 4.459 -28.433 1.00 97.69 173 SER A O 1
ATOM 1405 N N . HIS A 1 174 ? 26.954 3.773 -29.793 1.00 96.69 174 HIS A N 1
ATOM 1406 C CA . HIS A 1 174 ? 27.362 5.130 -30.179 1.00 96.69 174 HIS A CA 1
ATOM 1407 C C . HIS A 1 174 ? 26.220 5.960 -30.798 1.00 96.69 174 HIS A C 1
ATOM 1409 O O . HIS A 1 174 ? 26.221 7.181 -30.704 1.00 96.69 174 HIS A O 1
ATOM 1415 N N . SER A 1 175 ? 25.244 5.299 -31.422 1.00 96.69 175 SER A N 1
ATOM 1416 C CA . SER A 1 175 ? 24.071 5.923 -32.035 1.00 96.69 175 SER A CA 1
ATOM 1417 C C . SER A 1 175 ? 22.868 6.039 -31.094 1.00 96.69 175 SER A C 1
ATOM 1419 O O . SER A 1 175 ? 21.816 6.462 -31.554 1.00 96.69 175 SER A O 1
ATOM 1421 N N . HIS A 1 176 ? 22.978 5.640 -29.820 1.00 98.00 176 HIS A N 1
ATOM 1422 C CA . HIS A 1 176 ? 21.881 5.646 -28.837 1.00 98.00 176 HIS A CA 1
ATOM 1423 C C . HIS A 1 176 ? 20.602 4.917 -29.284 1.00 98.00 176 HIS A C 1
ATOM 1425 O O . HIS A 1 176 ? 19.509 5.261 -28.853 1.00 98.00 176 HIS A O 1
ATOM 1431 N N . THR A 1 177 ? 20.740 3.898 -30.135 1.00 98.50 177 THR A N 1
ATOM 1432 C CA . THR A 1 177 ? 19.626 3.068 -30.649 1.00 98.50 177 THR A CA 1
ATOM 1433 C C . THR A 1 177 ? 19.604 1.663 -30.055 1.00 98.50 177 THR A C 1
ATOM 1435 O O . THR A 1 177 ? 18.685 0.896 -30.301 1.00 98.50 177 THR A O 1
ATOM 1438 N N . CYS A 1 178 ? 20.613 1.304 -29.265 1.00 98.56 178 CYS A N 1
ATOM 1439 C CA . CYS A 1 178 ? 20.671 0.039 -28.547 1.00 98.56 178 CYS A CA 1
ATOM 1440 C C . CYS A 1 178 ? 21.184 0.320 -27.138 1.00 98.56 178 CYS A C 1
ATOM 1442 O O . CYS A 1 178 ? 22.233 0.952 -26.980 1.00 98.56 178 CYS A O 1
ATOM 1444 N N . TRP A 1 179 ? 20.447 -0.136 -26.131 1.00 98.81 179 TRP A N 1
ATOM 1445 C CA . TRP A 1 179 ? 20.774 0.028 -24.720 1.00 98.81 179 TRP A CA 1
ATOM 1446 C C . TRP A 1 179 ? 20.844 -1.326 -24.033 1.00 98.81 179 TRP A C 1
ATOM 1448 O O . TRP A 1 179 ? 19.972 -2.167 -24.232 1.00 98.81 179 TRP A O 1
ATOM 1458 N N . ARG A 1 180 ? 21.853 -1.524 -23.184 1.00 98.75 180 ARG A N 1
ATOM 1459 C CA . ARG A 1 180 ? 21.971 -2.710 -22.329 1.00 98.75 180 ARG A CA 1
ATOM 1460 C C . ARG A 1 180 ? 21.913 -2.320 -20.869 1.00 98.75 180 ARG A C 1
ATOM 1462 O O . ARG A 1 180 ? 22.663 -1.441 -20.449 1.00 98.75 180 ARG A O 1
ATOM 1469 N N . PHE A 1 181 ? 21.068 -3.007 -20.108 1.00 98.81 181 PHE A N 1
ATOM 1470 C CA . PHE A 1 181 ? 20.894 -2.837 -18.668 1.00 98.81 181 PHE A CA 1
ATOM 1471 C C . PHE A 1 181 ? 21.267 -4.134 -17.947 1.00 98.81 181 PHE A C 1
ATOM 1473 O O . PHE A 1 181 ? 20.718 -5.198 -18.238 1.00 98.81 181 PHE A O 1
ATOM 1480 N N . HIS A 1 182 ? 22.193 -4.039 -16.994 1.00 98.56 182 HIS A N 1
ATOM 1481 C CA . HIS A 1 182 ? 22.665 -5.157 -16.179 1.00 98.56 182 HIS A CA 1
ATOM 1482 C C . HIS A 1 182 ? 21.977 -5.130 -14.817 1.00 98.56 182 HIS A C 1
ATOM 1484 O O . HIS A 1 182 ? 22.171 -4.193 -14.038 1.00 98.56 182 HIS A O 1
ATOM 1490 N N . LEU A 1 183 ? 21.158 -6.147 -14.554 1.00 97.88 183 LEU A N 1
ATOM 1491 C CA . LEU A 1 183 ? 20.330 -6.261 -13.358 1.00 97.88 183 LEU A CA 1
ATOM 1492 C C . LEU A 1 183 ? 21.135 -6.786 -12.169 1.00 97.88 183 LEU A C 1
ATOM 1494 O O . LEU A 1 183 ? 22.013 -7.636 -12.320 1.00 97.88 183 LEU A O 1
ATOM 1498 N N . SER A 1 184 ? 20.797 -6.322 -10.968 1.00 94.19 184 SER A N 1
ATOM 1499 C CA . SER A 1 184 ? 21.320 -6.901 -9.734 1.00 94.19 184 SER A CA 1
ATOM 1500 C C . SER A 1 184 ? 20.783 -8.320 -9.539 1.00 94.19 184 SER A C 1
ATOM 1502 O O . SER A 1 184 ? 19.573 -8.534 -9.494 1.00 94.19 184 SER A O 1
ATOM 1504 N N . CYS A 1 185 ? 21.675 -9.293 -9.353 1.00 92.62 185 CYS A N 1
ATOM 1505 C CA . CYS A 1 185 ? 21.293 -10.683 -9.093 1.00 92.62 185 CYS A CA 1
ATOM 1506 C C . CYS A 1 185 ? 20.713 -10.917 -7.688 1.00 92.62 185 CYS A C 1
ATOM 1508 O O . CYS A 1 185 ? 20.188 -11.996 -7.421 1.00 92.62 185 CYS A O 1
ATOM 1510 N N . SER A 1 186 ? 20.809 -9.929 -6.792 1.00 92.38 186 SER A N 1
ATOM 1511 C CA . SER A 1 186 ? 20.229 -9.976 -5.445 1.00 92.38 186 SER A CA 1
ATOM 1512 C C . SER A 1 186 ? 18.831 -9.360 -5.357 1.00 92.38 186 SER A C 1
ATOM 1514 O O . SER A 1 186 ? 18.235 -9.386 -4.283 1.00 92.38 186 SER A O 1
ATOM 1516 N N . ALA A 1 187 ? 18.307 -8.787 -6.446 1.00 94.56 187 ALA A N 1
ATOM 1517 C CA . ALA A 1 187 ? 16.988 -8.169 -6.441 1.00 94.56 187 ALA A CA 1
ATOM 1518 C C . ALA A 1 187 ? 15.886 -9.231 -6.294 1.00 94.56 187 ALA A C 1
ATOM 1520 O O . ALA A 1 187 ? 15.823 -10.202 -7.054 1.00 94.56 187 ALA A O 1
ATOM 1521 N N . MET A 1 188 ? 14.994 -9.021 -5.326 1.00 96.12 188 MET A N 1
ATOM 1522 C CA . MET A 1 188 ? 13.879 -9.916 -5.027 1.00 96.12 188 MET A CA 1
ATOM 1523 C C . MET A 1 188 ? 12.573 -9.130 -4.959 1.00 96.12 188 MET A C 1
ATOM 1525 O O . MET A 1 188 ? 12.526 -8.007 -4.454 1.00 96.12 188 MET A O 1
ATOM 1529 N N . PHE A 1 189 ? 11.499 -9.746 -5.439 1.00 97.62 189 PHE A N 1
ATOM 1530 C CA . PHE A 1 189 ? 10.148 -9.273 -5.195 1.00 97.62 189 PHE A CA 1
ATOM 1531 C C . PHE A 1 189 ? 9.738 -9.522 -3.736 1.00 97.62 189 PHE A C 1
ATOM 1533 O O . PHE A 1 189 ? 10.325 -10.344 -3.028 1.00 97.62 189 PHE A O 1
ATOM 1540 N N . HIS A 1 190 ? 8.682 -8.848 -3.283 1.00 96.81 190 HIS A N 1
ATOM 1541 C CA . HIS A 1 190 ? 8.154 -8.952 -1.917 1.00 96.81 190 HIS A CA 1
ATOM 1542 C C . HIS A 1 190 ? 7.731 -10.372 -1.530 1.00 96.81 190 HIS A C 1
ATOM 1544 O O . HIS A 1 190 ? 7.738 -10.719 -0.351 1.00 96.81 190 HIS A O 1
ATOM 1550 N N . ASP A 1 191 ? 7.402 -11.212 -2.510 1.00 95.38 191 ASP A N 1
ATOM 1551 C CA . ASP A 1 191 ? 7.054 -12.619 -2.304 1.00 95.38 191 ASP A CA 1
ATOM 1552 C C . ASP A 1 191 ? 8.257 -13.574 -2.359 1.00 95.38 191 ASP A C 1
ATOM 1554 O O . ASP A 1 191 ? 8.091 -14.795 -2.375 1.00 95.38 191 ASP A O 1
ATOM 1558 N N . LYS A 1 192 ? 9.472 -13.014 -2.330 1.00 95.06 192 LYS A N 1
ATOM 1559 C CA . LYS A 1 192 ? 10.760 -13.717 -2.306 1.00 95.06 192 LYS A CA 1
ATOM 1560 C C . LYS A 1 192 ? 11.119 -14.428 -3.612 1.00 95.06 192 LYS A C 1
ATOM 1562 O O . LYS A 1 192 ? 12.053 -15.228 -3.627 1.00 95.06 192 LYS A O 1
ATOM 1567 N N . THR A 1 193 ? 10.418 -14.146 -4.707 1.00 95.81 193 THR A N 1
ATOM 1568 C CA . THR A 1 193 ? 10.872 -14.548 -6.044 1.00 95.81 193 THR A CA 1
ATOM 1569 C C . THR A 1 193 ? 11.958 -13.591 -6.549 1.00 95.81 193 THR A C 1
ATOM 1571 O O . THR A 1 193 ? 11.956 -12.412 -6.201 1.00 95.81 193 THR A O 1
ATOM 1574 N N . ASN A 1 194 ? 12.917 -14.082 -7.338 1.00 96.38 194 ASN A N 1
ATOM 1575 C CA . ASN A 1 194 ? 13.970 -13.231 -7.905 1.00 96.38 194 ASN A CA 1
ATOM 1576 C C . ASN A 1 194 ? 13.407 -12.342 -9.016 1.00 96.38 194 ASN A C 1
ATOM 1578 O O . ASN A 1 194 ? 12.562 -12.790 -9.789 1.00 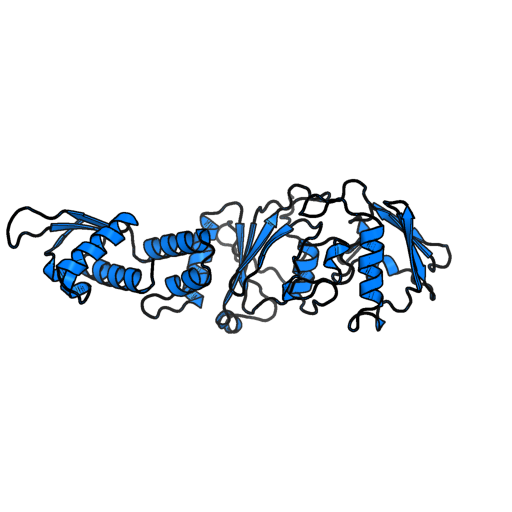96.38 194 ASN A O 1
ATOM 1582 N N . VAL A 1 195 ? 13.940 -11.126 -9.138 1.00 97.56 195 VAL A N 1
ATOM 1583 C CA . VAL A 1 195 ? 13.698 -10.270 -10.305 1.00 97.56 195 VAL A CA 1
ATOM 1584 C C . VAL A 1 195 ? 14.605 -10.726 -11.448 1.00 97.56 195 VAL A C 1
ATOM 1586 O O . VAL A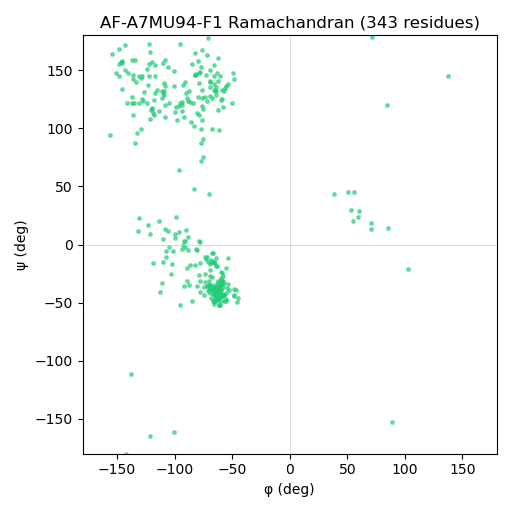 1 195 ? 15.821 -10.831 -11.275 1.00 97.56 195 VAL A O 1
ATOM 1589 N N . THR A 1 196 ? 14.029 -10.997 -12.619 1.00 97.94 196 THR A N 1
ATOM 1590 C CA . THR A 1 196 ? 14.762 -11.492 -13.795 1.00 97.94 196 THR A CA 1
ATOM 1591 C C . THR A 1 196 ? 14.623 -10.568 -15.001 1.00 97.94 196 THR A C 1
ATOM 1593 O O . THR A 1 196 ? 13.737 -9.715 -15.065 1.00 97.94 196 THR A O 1
ATOM 1596 N N . ALA A 1 197 ? 15.480 -10.762 -1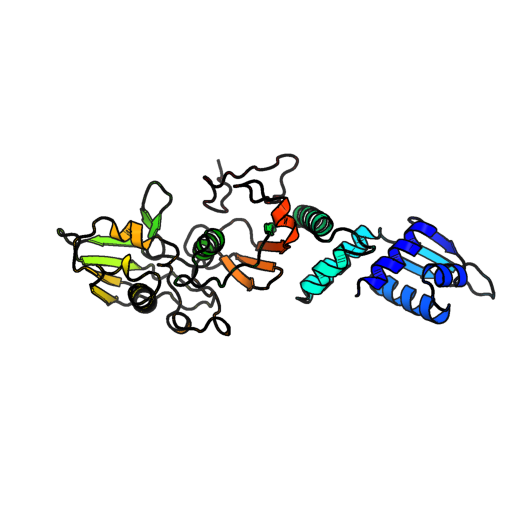6.006 1.00 98.38 197 ALA A N 1
ATOM 1597 C CA . ALA A 1 197 ? 15.358 -10.073 -17.289 1.00 98.38 197 ALA A CA 1
ATOM 1598 C C . ALA A 1 197 ? 14.003 -10.336 -17.978 1.00 98.38 197 ALA A C 1
ATOM 1600 O O . ALA A 1 197 ? 13.473 -9.438 -18.624 1.00 98.38 197 ALA A O 1
ATOM 1601 N N . GLU A 1 198 ? 13.398 -11.513 -17.791 1.00 98.19 198 GLU A N 1
ATOM 1602 C CA . GLU A 1 198 ? 12.075 -11.840 -18.347 1.00 98.19 198 GLU A CA 1
ATOM 1603 C C . GLU A 1 198 ? 10.945 -11.013 -17.717 1.00 98.19 198 GLU A C 1
ATOM 1605 O O . GLU A 1 198 ? 10.004 -10.614 -18.408 1.00 98.19 198 GLU A O 1
ATOM 1610 N N . ASP A 1 199 ? 11.043 -10.693 -16.422 1.00 98.44 199 ASP A N 1
ATOM 1611 C CA . ASP A 1 199 ? 10.093 -9.795 -15.753 1.00 98.44 199 ASP A CA 1
ATOM 1612 C C . ASP A 1 199 ? 10.170 -8.381 -16.341 1.00 98.44 199 ASP A C 1
ATOM 1614 O O . ASP A 1 199 ? 9.140 -7.739 -16.571 1.00 98.44 199 ASP A O 1
ATOM 1618 N N . VAL A 1 200 ? 11.386 -7.919 -16.662 1.00 98.50 200 VAL A N 1
ATOM 1619 C CA . VAL A 1 200 ? 11.610 -6.630 -17.331 1.00 98.50 200 VAL A CA 1
ATOM 1620 C C . VAL A 1 200 ? 11.028 -6.632 -18.739 1.00 98.50 200 VAL A C 1
ATOM 1622 O O . VAL A 1 200 ? 10.255 -5.736 -19.079 1.00 98.50 200 VAL A O 1
ATOM 1625 N N . VAL A 1 201 ? 11.369 -7.643 -19.544 1.00 98.62 201 VAL A N 1
ATOM 1626 C CA . VAL A 1 201 ? 10.874 -7.804 -20.919 1.00 98.62 201 VAL A CA 1
ATOM 1627 C C . VAL A 1 201 ? 9.348 -7.807 -20.928 1.00 98.62 201 VAL A C 1
ATOM 1629 O O . VAL A 1 201 ? 8.737 -7.054 -21.682 1.00 98.62 201 VAL A O 1
ATOM 1632 N N . THR A 1 202 ? 8.722 -8.603 -20.060 1.00 98.31 202 THR A N 1
ATOM 1633 C CA . THR A 1 202 ? 7.258 -8.710 -19.985 1.00 98.31 202 THR A CA 1
ATOM 1634 C C . THR A 1 202 ? 6.622 -7.383 -19.565 1.00 98.31 202 THR A C 1
ATOM 1636 O O . THR A 1 202 ? 5.686 -6.920 -20.218 1.00 98.31 202 THR A O 1
ATOM 1639 N N . SER A 1 203 ? 7.146 -6.741 -18.514 1.00 98.25 203 SER A N 1
ATOM 1640 C CA . SER A 1 203 ? 6.613 -5.472 -18.000 1.00 98.25 203 SER A CA 1
ATOM 1641 C C . SER A 1 203 ? 6.687 -4.366 -19.055 1.00 98.25 203 SER A C 1
ATOM 1643 O O . SER A 1 203 ? 5.674 -3.752 -19.390 1.00 98.25 203 SER A O 1
ATOM 1645 N N . LEU A 1 204 ? 7.862 -4.152 -19.651 1.00 98.38 204 LEU A N 1
ATOM 1646 C CA . LEU A 1 204 ? 8.054 -3.069 -20.613 1.00 98.38 204 LEU A CA 1
ATOM 1647 C C . LEU A 1 204 ? 7.352 -3.339 -21.952 1.00 98.38 204 LEU A C 1
ATOM 1649 O O . LEU A 1 204 ? 6.772 -2.415 -22.518 1.00 98.38 204 LEU A O 1
ATOM 1653 N N . ASN A 1 205 ? 7.296 -4.587 -22.434 1.00 97.94 205 ASN A N 1
ATOM 1654 C CA . ASN A 1 205 ? 6.511 -4.908 -23.633 1.00 97.94 205 ASN A CA 1
ATOM 1655 C C . ASN A 1 205 ? 5.014 -4.650 -23.418 1.00 97.94 205 ASN A C 1
ATOM 1657 O O . ASN A 1 205 ? 4.332 -4.154 -24.319 1.00 97.94 205 ASN A O 1
ATOM 1661 N N . ALA A 1 206 ? 4.485 -4.950 -22.229 1.00 96.56 206 ALA A N 1
ATOM 1662 C CA . ALA A 1 206 ? 3.104 -4.619 -21.898 1.00 96.56 206 ALA A CA 1
ATOM 1663 C C . ALA A 1 206 ? 2.877 -3.098 -21.836 1.00 96.56 206 ALA A C 1
ATOM 1665 O O . ALA A 1 206 ? 1.835 -2.626 -22.293 1.00 96.56 206 ALA A O 1
ATOM 1666 N N . LEU A 1 207 ? 3.848 -2.327 -21.335 1.00 96.06 207 LEU A N 1
ATOM 1667 C CA . LEU A 1 207 ? 3.796 -0.863 -21.312 1.00 96.06 207 LEU A CA 1
ATOM 1668 C C . LEU A 1 207 ? 3.787 -0.251 -22.721 1.00 96.06 207 LEU A C 1
ATOM 1670 O O . LEU A 1 207 ? 2.921 0.573 -23.011 1.00 96.06 207 LEU A O 1
ATOM 1674 N N . VAL A 1 208 ? 4.692 -0.680 -23.608 1.00 95.94 208 VAL A N 1
ATOM 1675 C CA . VAL A 1 208 ? 4.761 -0.225 -25.015 1.00 95.94 208 VAL A CA 1
ATOM 1676 C C . VAL A 1 208 ? 3.456 -0.542 -25.760 1.00 95.94 208 VAL A C 1
ATOM 1678 O O . VAL A 1 208 ? 3.020 0.182 -26.656 1.00 95.94 208 VAL A O 1
ATOM 1681 N N . ASN A 1 209 ? 2.757 -1.598 -25.342 1.00 92.75 209 ASN A N 1
ATOM 1682 C CA . ASN A 1 209 ? 1.453 -1.969 -25.882 1.00 92.75 209 ASN A CA 1
ATOM 1683 C C . ASN A 1 209 ? 0.251 -1.393 -25.120 1.00 92.75 209 ASN A C 1
ATOM 1685 O O . ASN A 1 209 ? -0.890 -1.620 -25.527 1.00 92.75 209 ASN A O 1
ATOM 1689 N N . SER A 1 210 ? 0.482 -0.627 -24.053 1.00 92.06 210 SER A N 1
ATOM 1690 C CA . SER A 1 210 ? -0.578 -0.026 -23.249 1.00 92.06 210 SER A CA 1
ATOM 1691 C C . SER A 1 210 ? -1.305 1.059 -24.030 1.00 92.06 210 SER A C 1
ATOM 1693 O O . SER A 1 210 ? -0.688 1.946 -24.619 1.00 92.06 210 SER A O 1
ATOM 1695 N N . HIS A 1 211 ? -2.637 1.049 -23.952 1.00 88.75 211 HIS A N 1
ATOM 1696 C CA . HIS A 1 211 ? -3.482 2.089 -24.540 1.00 88.75 211 HIS A CA 1
ATOM 1697 C C . HIS A 1 211 ? -3.090 3.502 -24.079 1.00 88.75 211 HIS A C 1
ATOM 1699 O O . HIS A 1 211 ? -3.196 4.453 -24.847 1.00 88.75 211 HIS A O 1
ATOM 1705 N N . TYR A 1 212 ? -2.627 3.632 -22.836 1.00 90.31 212 TYR A N 1
ATOM 1706 C CA . TYR A 1 212 ? -2.351 4.928 -22.230 1.00 90.31 212 TYR A CA 1
ATOM 1707 C C . TYR A 1 212 ? -0.941 5.455 -22.494 1.00 90.31 212 TYR A C 1
ATOM 1709 O O . TYR A 1 212 ? -0.760 6.663 -22.616 1.00 90.31 212 TYR A O 1
ATOM 1717 N N . TRP A 1 213 ? 0.050 4.563 -22.551 1.00 95.00 213 TRP A N 1
ATOM 1718 C CA . TRP A 1 213 ? 1.465 4.949 -22.551 1.00 95.00 213 TRP A CA 1
ATOM 1719 C C . TRP A 1 213 ? 2.171 4.713 -23.880 1.00 95.00 213 TRP A C 1
ATOM 1721 O O . TRP A 1 213 ? 3.223 5.308 -24.082 1.00 95.00 213 TRP A O 1
ATOM 1731 N N . ARG A 1 214 ? 1.600 3.922 -24.802 1.00 94.62 214 ARG A N 1
ATOM 1732 C CA . ARG A 1 214 ? 2.239 3.558 -26.079 1.00 94.62 214 ARG A CA 1
ATOM 1733 C C . ARG A 1 214 ? 2.891 4.739 -26.793 1.00 94.62 214 ARG A C 1
ATOM 1735 O O . ARG A 1 214 ? 4.025 4.614 -27.216 1.00 94.62 214 ARG A O 1
ATOM 1742 N N . GLY A 1 215 ? 2.204 5.878 -26.892 1.00 95.31 215 GLY A N 1
ATOM 1743 C CA . GLY A 1 215 ? 2.725 7.045 -27.615 1.00 95.31 215 GLY A CA 1
ATOM 1744 C C . GLY A 1 215 ? 3.975 7.688 -27.003 1.00 95.31 215 GLY A C 1
ATOM 1745 O O . GLY A 1 215 ? 4.626 8.469 -27.675 1.00 95.31 215 GLY A O 1
ATOM 1746 N N . LEU A 1 216 ? 4.311 7.398 -25.742 1.00 96.19 216 LEU A N 1
ATOM 1747 C CA . LEU A 1 216 ? 5.545 7.876 -25.106 1.00 96.19 216 LEU A CA 1
ATOM 1748 C C . LEU A 1 216 ? 6.725 6.907 -25.314 1.00 96.19 216 LEU A C 1
ATOM 1750 O O . LEU A 1 216 ? 7.876 7.305 -25.167 1.00 96.19 216 LEU A O 1
ATOM 1754 N N . TYR A 1 217 ? 6.441 5.645 -25.640 1.00 97.56 217 TYR A N 1
ATOM 1755 C CA . TYR A 1 217 ? 7.418 4.554 -25.720 1.00 97.56 217 TYR A CA 1
ATOM 1756 C C . TYR A 1 217 ? 7.427 3.876 -27.102 1.00 97.56 217 TYR A C 1
ATOM 1758 O O . TYR A 1 217 ? 7.924 2.764 -27.239 1.00 97.56 217 TYR A O 1
ATOM 1766 N N . ASP A 1 218 ? 6.856 4.513 -28.124 1.00 96.25 218 ASP A N 1
ATOM 1767 C CA . ASP A 1 218 ? 6.703 3.977 -29.485 1.00 96.25 218 ASP A CA 1
ATOM 1768 C C . ASP A 1 218 ? 8.027 3.844 -30.252 1.00 96.25 218 ASP A C 1
ATOM 1770 O O . ASP A 1 218 ? 8.139 3.036 -31.176 1.00 96.25 218 ASP A O 1
ATOM 1774 N N . HIS A 1 219 ? 9.043 4.594 -29.835 1.00 97.12 219 HIS A N 1
ATOM 1775 C CA . HIS A 1 219 ? 10.399 4.484 -30.352 1.00 97.12 219 HIS A CA 1
ATOM 1776 C C . HIS A 1 219 ? 11.143 3.227 -29.860 1.00 97.12 219 HIS A C 1
ATOM 1778 O O . HIS A 1 219 ? 12.202 2.897 -30.395 1.00 97.12 219 HIS A O 1
ATOM 1784 N N . ILE A 1 220 ? 10.604 2.501 -28.869 1.00 98.44 220 ILE A N 1
ATOM 1785 C CA . ILE A 1 220 ? 11.120 1.193 -28.450 1.00 98.44 220 ILE A CA 1
ATOM 1786 C C . ILE A 1 220 ? 10.630 0.128 -29.437 1.00 98.44 220 ILE A C 1
ATOM 1788 O O . ILE A 1 220 ? 9.447 -0.205 -29.471 1.00 98.44 220 ILE A O 1
ATOM 1792 N N . ASP A 1 221 ? 11.556 -0.427 -30.217 1.00 98.06 221 ASP A N 1
ATOM 1793 C CA . ASP A 1 221 ? 11.272 -1.428 -31.251 1.00 98.06 221 ASP A CA 1
ATOM 1794 C C . ASP A 1 221 ? 11.222 -2.849 -30.674 1.00 98.06 221 ASP A C 1
ATOM 1796 O O . ASP A 1 221 ? 10.276 -3.602 -30.905 1.00 98.06 221 ASP A O 1
ATOM 1800 N N . ALA A 1 222 ? 12.231 -3.218 -29.880 1.00 98.31 222 ALA A N 1
ATOM 1801 C CA . ALA A 1 222 ? 12.329 -4.556 -29.311 1.00 98.31 222 ALA A CA 1
ATOM 1802 C C . ALA A 1 222 ? 13.001 -4.556 -27.939 1.00 98.31 222 ALA A C 1
ATOM 1804 O O . ALA A 1 222 ? 13.954 -3.818 -27.689 1.00 98.31 222 ALA A O 1
ATOM 1805 N N . ILE A 1 223 ? 12.531 -5.447 -27.067 1.00 98.69 223 ILE A N 1
ATOM 1806 C CA . ILE A 1 223 ? 13.070 -5.667 -25.724 1.00 98.69 223 ILE A CA 1
ATOM 1807 C C . ILE A 1 223 ? 13.359 -7.157 -25.576 1.00 98.69 223 ILE A C 1
ATOM 1809 O O . ILE A 1 223 ? 12.459 -7.978 -25.765 1.00 98.69 223 ILE A O 1
ATOM 1813 N N . SER A 1 224 ? 14.599 -7.515 -25.250 1.00 98.56 224 SER A N 1
ATOM 1814 C CA . SER A 1 224 ? 15.029 -8.910 -25.152 1.00 98.56 224 SER A CA 1
ATOM 1815 C C . SER A 1 224 ? 15.881 -9.173 -23.910 1.00 98.56 224 SER A C 1
ATOM 1817 O O . SER A 1 224 ? 16.658 -8.330 -23.458 1.00 98.56 224 SER A O 1
ATOM 1819 N N . ALA A 1 225 ? 15.741 -10.374 -23.348 1.00 98.31 225 ALA A N 1
ATOM 1820 C CA . ALA A 1 225 ? 16.633 -10.882 -22.317 1.00 98.31 225 ALA A CA 1
ATOM 1821 C C . ALA A 1 225 ? 17.846 -11.540 -22.994 1.00 98.31 225 ALA A C 1
ATOM 1823 O O . ALA A 1 225 ? 17.747 -12.632 -23.549 1.00 98.31 225 ALA A O 1
ATOM 1824 N N . VAL A 1 226 ? 19.005 -10.877 -22.959 1.00 97.56 226 VAL A N 1
ATOM 1825 C CA . VAL A 1 226 ? 20.260 -11.429 -23.508 1.00 97.56 226 VAL A CA 1
ATOM 1826 C C . VAL A 1 226 ? 20.816 -12.507 -22.578 1.00 97.56 226 VAL A C 1
ATOM 1828 O O . VAL A 1 226 ? 21.380 -13.507 -23.018 1.00 97.56 226 VAL A O 1
ATOM 1831 N N . THR A 1 227 ? 20.657 -12.299 -21.271 1.00 96.94 227 THR A N 1
ATOM 1832 C CA . THR A 1 227 ? 20.952 -13.272 -20.213 1.00 96.94 227 THR A CA 1
ATOM 1833 C C . THR A 1 227 ? 19.903 -13.127 -19.102 1.00 96.94 227 THR A C 1
ATOM 1835 O O . THR A 1 227 ? 19.161 -12.143 -19.107 1.00 96.94 227 THR A O 1
ATOM 1838 N N . PRO A 1 228 ? 19.855 -14.024 -18.095 1.00 97.00 228 PRO A N 1
ATOM 1839 C CA . PRO A 1 228 ? 18.893 -13.906 -16.993 1.00 97.00 228 PRO A CA 1
ATOM 1840 C C . PRO A 1 228 ? 18.924 -12.570 -16.228 1.00 97.00 228 PRO A C 1
ATOM 1842 O O . PRO A 1 228 ? 17.937 -12.223 -15.585 1.00 97.00 228 PRO A O 1
ATOM 1845 N N . TYR A 1 229 ? 20.030 -11.818 -16.310 1.00 97.69 229 TYR A N 1
ATOM 1846 C CA . TYR A 1 229 ? 20.228 -10.528 -15.634 1.00 97.69 229 TYR A CA 1
ATOM 1847 C C . TYR A 1 229 ? 20.742 -9.433 -16.586 1.00 97.69 229 TYR A C 1
ATOM 1849 O O . TYR A 1 229 ? 21.373 -8.473 -16.149 1.00 97.69 229 TYR A O 1
ATOM 1857 N N . CYS A 1 230 ? 20.521 -9.573 -17.895 1.00 98.38 230 CYS A N 1
ATOM 1858 C CA . CYS A 1 230 ? 20.901 -8.568 -18.886 1.00 98.38 230 CYS A CA 1
ATOM 1859 C C . CYS A 1 230 ? 19.758 -8.364 -19.874 1.00 98.38 230 CYS A C 1
ATOM 1861 O O . CYS A 1 230 ? 19.340 -9.309 -20.546 1.00 98.38 230 CYS A O 1
ATOM 1863 N N . VAL A 1 231 ? 19.283 -7.126 -19.966 1.00 98.75 231 VAL A N 1
ATOM 1864 C CA . VAL A 1 231 ? 18.206 -6.719 -20.870 1.00 98.75 231 VAL A CA 1
ATOM 1865 C C . VAL A 1 231 ? 18.794 -5.829 -21.953 1.00 98.75 231 VAL A C 1
ATOM 1867 O O . VAL A 1 231 ? 19.536 -4.896 -21.646 1.00 98.75 231 VAL A O 1
ATOM 1870 N N . GLU A 1 232 ? 18.454 -6.104 -23.207 1.00 98.81 232 GLU A N 1
ATOM 1871 C CA . GLU A 1 232 ? 18.755 -5.244 -24.347 1.00 98.81 232 GLU A CA 1
ATOM 1872 C C . GLU A 1 232 ? 17.464 -4.599 -24.862 1.00 98.81 232 GLU A C 1
ATOM 1874 O O . GLU A 1 232 ? 16.442 -5.266 -25.027 1.00 98.81 232 GLU A O 1
ATOM 1879 N N . ILE A 1 233 ? 17.514 -3.287 -25.081 1.00 98.81 233 ILE A N 1
ATOM 1880 C CA . ILE A 1 233 ? 16.420 -2.480 -25.620 1.00 98.81 233 ILE A CA 1
ATOM 1881 C C . ILE A 1 233 ? 16.915 -1.860 -26.925 1.00 98.81 233 ILE A C 1
ATOM 1883 O O . ILE A 1 233 ? 17.863 -1.071 -26.921 1.00 98.81 233 ILE A O 1
ATOM 1887 N N . ASN A 1 234 ? 16.272 -2.224 -28.029 1.00 98.75 234 ASN A N 1
ATOM 1888 C CA . ASN A 1 234 ? 16.531 -1.683 -29.356 1.00 98.75 234 ASN A CA 1
ATOM 1889 C C . ASN A 1 234 ? 15.472 -0.634 -29.697 1.00 98.75 234 ASN A C 1
ATOM 1891 O O . ASN A 1 234 ? 14.285 -0.830 -29.433 1.00 98.75 234 ASN A O 1
ATOM 1895 N N . LEU A 1 235 ? 15.920 0.480 -30.266 1.00 98.75 235 LEU A N 1
ATOM 1896 C CA . LEU A 1 235 ? 15.103 1.635 -30.607 1.00 98.75 235 LEU A CA 1
ATOM 1897 C C . LEU A 1 235 ? 15.106 1.853 -32.121 1.00 98.75 235 LEU A C 1
ATOM 1899 O O . LEU A 1 235 ? 16.133 1.664 -32.777 1.00 98.75 235 LEU A O 1
ATOM 1903 N N . ASN A 1 236 ? 13.977 2.300 -32.663 1.00 98.12 236 ASN A N 1
ATOM 1904 C CA . ASN A 1 236 ? 13.873 2.705 -34.068 1.00 98.12 236 ASN A CA 1
ATOM 1905 C C . ASN A 1 236 ? 14.370 4.148 -34.306 1.00 98.12 236 ASN A C 1
ATOM 1907 O O . ASN A 1 236 ? 14.733 4.495 -35.431 1.00 98.12 236 ASN A O 1
ATOM 1911 N N . GLU A 1 237 ? 14.475 4.949 -33.242 1.00 97.56 237 GLU A N 1
ATOM 1912 C CA . GLU A 1 237 ? 15.018 6.306 -33.237 1.00 97.56 237 GLU A CA 1
ATOM 1913 C C . GLU A 1 237 ? 16.045 6.472 -32.097 1.00 97.56 237 GLU A C 1
ATOM 1915 O O . GLU A 1 237 ? 15.884 5.872 -31.032 1.00 97.56 237 GLU A O 1
ATOM 1920 N N . PRO A 1 238 ? 17.127 7.257 -32.283 1.00 98.31 238 PRO A N 1
ATOM 1921 C CA . PRO A 1 238 ? 18.083 7.542 -31.214 1.00 98.31 238 PRO A CA 1
ATOM 1922 C C . PRO A 1 238 ? 17.434 8.240 -30.011 1.00 98.31 238 PRO A C 1
ATOM 1924 O O . PRO A 1 238 ? 16.910 9.343 -30.157 1.00 98.31 238 PRO A O 1
ATOM 1927 N N . ASP A 1 239 ? 17.576 7.668 -28.813 1.00 98.19 239 ASP A N 1
ATOM 1928 C CA . ASP A 1 239 ? 17.184 8.331 -27.563 1.00 98.19 239 ASP A CA 1
ATOM 1929 C C . ASP A 1 239 ? 18.326 8.283 -26.529 1.00 98.19 239 ASP A C 1
ATOM 1931 O O . ASP A 1 239 ? 18.515 7.263 -25.856 1.00 98.19 239 ASP A O 1
ATOM 1935 N N . PRO A 1 240 ? 19.109 9.372 -26.371 1.00 97.56 240 PRO A N 1
ATOM 1936 C CA . PRO A 1 240 ? 20.135 9.468 -25.334 1.00 97.56 240 PRO A CA 1
ATOM 1937 C C . PRO A 1 240 ? 19.552 9.574 -23.910 1.00 97.56 240 PRO A C 1
ATOM 1939 O O . PRO A 1 240 ? 20.279 9.358 -22.939 1.00 97.56 240 PRO A O 1
ATOM 1942 N N . LEU A 1 241 ? 18.266 9.913 -23.767 1.00 96.69 241 LEU A N 1
ATOM 1943 C CA . LEU A 1 241 ? 17.572 10.113 -22.494 1.00 96.69 241 LEU A CA 1
ATOM 1944 C C . LEU A 1 241 ? 16.734 8.901 -22.067 1.00 96.69 241 LEU A C 1
ATOM 1946 O O . LEU A 1 241 ? 16.096 8.968 -21.011 1.00 96.69 241 LEU A O 1
ATOM 1950 N N . LEU A 1 242 ? 16.798 7.783 -22.800 1.00 98.31 242 LEU A N 1
ATOM 1951 C CA . LEU A 1 242 ? 16.042 6.566 -22.496 1.00 98.31 242 LEU A CA 1
ATOM 1952 C C . LEU A 1 242 ? 16.151 6.138 -21.019 1.00 98.31 242 LEU A C 1
ATOM 1954 O O . LEU A 1 242 ? 15.118 5.834 -20.423 1.00 98.31 242 LEU A O 1
ATOM 1958 N N . PRO A 1 243 ? 17.327 6.154 -20.353 1.00 98.00 243 PRO A N 1
ATOM 1959 C CA . PRO A 1 243 ? 17.385 5.809 -18.933 1.00 98.00 243 PRO A CA 1
ATOM 1960 C C . PRO A 1 243 ? 16.533 6.737 -18.051 1.00 98.00 243 PRO A C 1
ATOM 1962 O O . PRO A 1 243 ? 15.868 6.271 -17.133 1.00 98.00 243 PRO A O 1
ATOM 1965 N N . SER A 1 244 ? 16.484 8.040 -18.348 1.00 96.81 244 SER A N 1
ATOM 1966 C CA . SER A 1 244 ? 15.603 8.971 -17.629 1.00 96.81 244 SER A CA 1
ATOM 1967 C C . SER A 1 244 ? 14.132 8.622 -17.867 1.00 96.81 244 SER A C 1
ATOM 1969 O O . SER A 1 244 ? 13.343 8.568 -16.922 1.00 96.81 244 SER A O 1
ATOM 1971 N N . LEU A 1 245 ? 13.761 8.271 -19.102 1.00 97.06 245 LEU A N 1
ATOM 1972 C CA . LEU A 1 245 ? 12.408 7.822 -19.425 1.00 97.06 245 LEU A CA 1
ATOM 1973 C C . LEU A 1 245 ? 12.026 6.519 -18.691 1.00 97.06 245 LEU A C 1
ATOM 1975 O O . LEU A 1 245 ? 10.899 6.386 -18.209 1.00 97.06 245 LEU A O 1
ATOM 1979 N N . LEU A 1 246 ? 12.979 5.594 -18.543 1.00 98.38 246 LEU A N 1
ATOM 1980 C CA . LEU A 1 246 ? 12.834 4.315 -17.836 1.00 98.38 246 LEU A CA 1
ATOM 1981 C C . LEU A 1 246 ? 12.914 4.424 -16.304 1.00 98.38 246 LEU A C 1
ATOM 1983 O O . LEU A 1 246 ? 12.827 3.404 -15.616 1.00 98.38 246 LEU A O 1
ATOM 1987 N N . SER A 1 247 ? 13.039 5.640 -15.765 1.00 97.50 247 SER A N 1
ATOM 1988 C CA . SER A 1 247 ? 12.984 5.916 -14.323 1.00 97.50 247 SER A CA 1
ATOM 1989 C C . SER 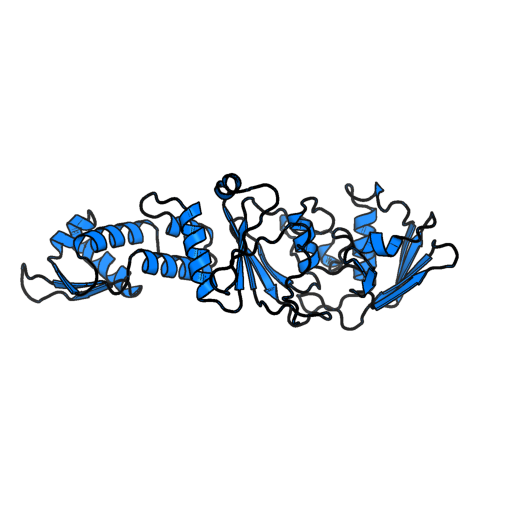A 1 247 ? 11.586 6.238 -13.792 1.00 97.50 247 SER A C 1
ATOM 1991 O O . SER A 1 247 ? 11.418 6.476 -12.597 1.00 97.50 247 SER A O 1
ATOM 1993 N N . ARG A 1 248 ? 10.575 6.277 -14.665 1.00 96.94 248 ARG A N 1
ATOM 1994 C CA . ARG A 1 248 ? 9.221 6.747 -14.348 1.00 96.94 248 ARG A CA 1
ATOM 1995 C C . ARG A 1 248 ? 8.353 5.643 -13.738 1.00 96.94 248 ARG A C 1
ATOM 1997 O O . ARG A 1 248 ? 8.555 4.467 -13.987 1.00 96.94 248 ARG A O 1
ATOM 2004 N N . ALA A 1 249 ? 7.335 6.020 -12.964 1.00 96.31 249 ALA A N 1
ATOM 2005 C CA . ALA A 1 249 ? 6.471 5.062 -12.261 1.00 96.31 249 ALA A CA 1
ATOM 2006 C C . ALA A 1 249 ? 5.834 4.001 -13.176 1.00 96.31 249 ALA A C 1
ATOM 2008 O O . ALA A 1 249 ? 5.690 2.849 -12.786 1.00 96.31 249 ALA A O 1
ATOM 2009 N N . GLU A 1 250 ? 5.445 4.370 -14.397 1.00 96.88 250 GLU A N 1
ATOM 2010 C CA . GLU A 1 250 ? 4.843 3.437 -15.350 1.00 96.88 250 GLU A CA 1
ATOM 2011 C C . GLU A 1 250 ? 5.834 2.408 -15.911 1.00 96.88 250 GLU A C 1
ATOM 2013 O O . GLU A 1 250 ? 5.387 1.405 -16.449 1.00 96.88 250 GLU A O 1
ATOM 2018 N N . THR A 1 251 ? 7.148 2.607 -15.762 1.00 98.19 251 THR A N 1
ATOM 2019 C CA . THR A 1 251 ? 8.188 1.652 -16.189 1.00 98.19 251 THR A CA 1
ATOM 2020 C C . THR A 1 251 ? 8.655 0.753 -15.048 1.00 98.19 251 THR A C 1
ATOM 2022 O O . THR A 1 251 ? 9.664 0.058 -15.181 1.00 98.19 251 THR A O 1
ATOM 2025 N N . SER A 1 252 ? 7.955 0.773 -13.911 1.00 98.25 252 SER A N 1
ATOM 2026 C CA . SER A 1 252 ? 8.221 -0.127 -12.793 1.00 98.25 252 SER A CA 1
ATOM 2027 C C . SER A 1 252 ? 8.016 -1.589 -13.190 1.00 98.25 252 SER A C 1
ATOM 2029 O O . SER A 1 252 ? 7.079 -1.931 -13.909 1.00 98.25 252 SER A O 1
ATOM 2031 N N . ILE A 1 253 ? 8.891 -2.459 -12.690 1.00 98.38 253 ILE A N 1
ATOM 2032 C CA . ILE A 1 253 ? 8.938 -3.874 -13.057 1.00 98.38 253 ILE A CA 1
ATOM 2033 C C . ILE A 1 253 ? 8.043 -4.686 -12.122 1.00 98.38 253 ILE A C 1
ATOM 2035 O O . ILE A 1 253 ? 8.132 -4.569 -10.897 1.00 98.38 253 ILE A O 1
ATOM 2039 N N . LEU A 1 254 ? 7.187 -5.519 -12.712 1.00 97.25 254 LEU A N 1
ATOM 2040 C CA . LEU A 1 254 ? 6.306 -6.443 -12.005 1.00 97.25 254 LEU A CA 1
ATOM 2041 C C . LEU A 1 254 ? 6.757 -7.890 -12.232 1.00 97.25 254 LEU A C 1
ATOM 2043 O O . LEU A 1 254 ? 7.336 -8.184 -13.280 1.00 97.25 254 LEU A O 1
ATOM 2047 N N . PRO A 1 255 ? 6.407 -8.826 -11.331 1.00 96.88 255 PRO A N 1
ATOM 2048 C CA . PRO A 1 255 ? 6.497 -10.243 -11.646 1.00 96.88 255 PRO A CA 1
ATOM 2049 C C . PRO A 1 255 ? 5.653 -10.553 -12.884 1.00 96.88 255 PRO A C 1
ATOM 2051 O O . PRO A 1 255 ? 4.479 -10.169 -12.944 1.00 96.88 255 PRO A O 1
ATOM 2054 N N . ASN A 1 256 ? 6.216 -11.285 -13.845 1.00 92.94 256 ASN A N 1
ATOM 2055 C CA . ASN A 1 256 ? 5.582 -11.572 -15.139 1.00 92.94 256 ASN A CA 1
ATOM 2056 C C . ASN A 1 256 ? 4.108 -12.033 -15.040 1.00 92.94 256 ASN A C 1
ATOM 2058 O O . ASN A 1 256 ? 3.256 -11.581 -15.804 1.00 92.94 256 ASN A O 1
ATOM 2062 N N . ARG A 1 257 ? 3.781 -12.861 -14.040 1.00 91.06 257 ARG A N 1
ATOM 2063 C CA . ARG A 1 257 ? 2.444 -13.414 -13.768 1.00 91.06 257 ARG A CA 1
ATOM 2064 C C . ARG A 1 257 ? 1.380 -12.372 -13.409 1.00 91.06 257 ARG A C 1
ATOM 2066 O O . ARG A 1 257 ? 0.201 -12.697 -13.482 1.00 91.06 257 ARG A O 1
ATOM 2073 N N . PHE A 1 258 ? 1.773 -11.160 -13.013 1.00 91.88 258 PHE A N 1
ATOM 2074 C CA . PHE A 1 258 ? 0.852 -10.095 -12.599 1.00 91.88 258 PHE A CA 1
ATOM 2075 C C . PHE A 1 258 ? 0.717 -8.954 -13.612 1.00 91.88 258 PHE A C 1
ATOM 2077 O O . PHE A 1 258 ? -0.194 -8.140 -13.475 1.00 91.88 258 PHE A O 1
ATOM 2084 N N . VAL A 1 259 ? 1.567 -8.903 -14.644 1.00 92.31 259 VAL A N 1
ATOM 2085 C CA . VAL A 1 259 ? 1.600 -7.807 -15.635 1.00 92.31 259 VAL A CA 1
ATOM 2086 C C . VAL A 1 259 ? 0.266 -7.631 -16.371 1.00 92.31 259 VAL A C 1
ATOM 2088 O O . VAL A 1 259 ? -0.118 -6.515 -16.715 1.00 92.31 259 VAL A O 1
ATOM 2091 N N . HIS A 1 260 ? -0.446 -8.733 -16.613 1.00 91.50 260 HIS A N 1
ATOM 2092 C CA . HIS A 1 260 ? -1.725 -8.750 -17.329 1.00 91.50 260 HIS A CA 1
ATOM 2093 C C . HIS A 1 260 ? -2.923 -9.041 -16.417 1.00 91.50 260 HIS A C 1
ATOM 2095 O O . HIS A 1 260 ? -4.008 -9.350 -16.910 1.00 91.50 260 HIS A O 1
ATOM 2101 N N . SER A 1 261 ? -2.743 -8.970 -15.096 1.00 90.25 261 SER A N 1
ATOM 2102 C CA . SER A 1 261 ? -3.824 -9.247 -14.154 1.00 90.25 261 SER A CA 1
ATOM 2103 C C . SER A 1 261 ? -4.941 -8.213 -14.253 1.00 90.25 261 SER A C 1
ATOM 2105 O O . SER A 1 261 ? -4.712 -7.004 -14.309 1.00 90.25 261 SER A O 1
ATOM 2107 N N . GLU A 1 262 ? -6.179 -8.695 -14.192 1.00 90.19 262 GLU A N 1
ATOM 2108 C CA . GLU A 1 262 ? -7.346 -7.830 -14.062 1.00 90.19 262 GLU A CA 1
ATOM 2109 C C . GLU A 1 262 ? -7.355 -7.100 -12.712 1.00 90.19 262 GLU A C 1
ATOM 2111 O O . GLU A 1 262 ? -6.844 -7.598 -11.707 1.00 90.19 262 GLU A O 1
ATOM 2116 N N . LYS A 1 263 ? -8.020 -5.938 -12.656 1.00 88.69 263 LYS A N 1
ATOM 2117 C CA . LYS A 1 263 ? -8.042 -5.059 -11.473 1.00 88.69 263 LYS A CA 1
ATOM 2118 C C . LYS A 1 263 ? -8.451 -5.749 -10.177 1.00 88.69 263 LYS A C 1
ATOM 2120 O O . LYS A 1 263 ? -7.879 -5.453 -9.135 1.00 88.69 263 LYS A O 1
ATOM 2125 N N . LEU A 1 264 ? -9.425 -6.654 -10.238 1.00 86.94 264 LEU A N 1
ATOM 2126 C CA . LEU A 1 264 ? -9.938 -7.364 -9.062 1.00 86.94 264 LEU A CA 1
ATOM 2127 C C . LEU A 1 264 ? -8.979 -8.440 -8.536 1.00 86.94 264 LEU A C 1
ATOM 2129 O O . LEU A 1 264 ? -9.033 -8.767 -7.355 1.00 86.94 264 LEU A O 1
ATOM 2133 N N . ALA A 1 265 ? -8.120 -8.985 -9.399 1.00 87.12 265 ALA A N 1
ATOM 2134 C CA . ALA A 1 265 ? -7.151 -10.024 -9.057 1.00 87.12 265 ALA A CA 1
ATOM 2135 C C . ALA A 1 265 ? -5.730 -9.467 -8.859 1.00 87.12 265 ALA A C 1
ATOM 2137 O O . ALA A 1 265 ? -4.816 -10.212 -8.504 1.00 87.12 265 ALA A O 1
ATOM 2138 N N . PHE A 1 266 ? -5.524 -8.174 -9.118 1.00 89.88 266 PHE A N 1
ATOM 2139 C CA . PHE A 1 266 ? -4.214 -7.549 -9.049 1.00 89.88 266 PHE A CA 1
ATOM 2140 C C . PHE A 1 266 ? -3.740 -7.413 -7.602 1.00 89.88 266 PHE A C 1
ATOM 2142 O O . PHE A 1 266 ? -4.384 -6.770 -6.771 1.00 89.88 266 PHE A O 1
ATOM 2149 N N . GLN A 1 267 ? -2.567 -7.977 -7.332 1.00 90.19 267 GLN A N 1
ATOM 2150 C CA . GLN A 1 267 ? -1.845 -7.790 -6.084 1.00 90.19 267 GLN A CA 1
ATOM 2151 C C . GLN A 1 267 ? -0.587 -6.967 -6.369 1.00 90.19 267 GLN A C 1
ATOM 2153 O O . GLN A 1 267 ? 0.195 -7.351 -7.242 1.00 90.19 267 GLN A O 1
ATOM 2158 N N . PRO A 1 268 ? -0.371 -5.844 -5.664 1.00 94.06 268 PRO A N 1
ATOM 2159 C CA . PRO A 1 268 ? 0.790 -4.987 -5.874 1.00 94.06 268 PRO A CA 1
ATOM 2160 C C . PRO A 1 268 ? 2.051 -5.597 -5.241 1.00 94.06 268 PRO A C 1
ATOM 2162 O O . PRO A 1 268 ? 2.539 -5.137 -4.212 1.00 94.06 268 PRO A O 1
ATOM 2165 N N . ILE A 1 269 ? 2.555 -6.665 -5.861 1.00 96.12 269 ILE A N 1
ATOM 2166 C CA . ILE A 1 269 ? 3.819 -7.316 -5.513 1.00 96.12 269 ILE A CA 1
ATOM 2167 C C . ILE A 1 269 ? 4.913 -6.675 -6.359 1.00 96.12 269 ILE A C 1
ATOM 2169 O O . ILE A 1 269 ? 4.955 -6.867 -7.573 1.00 96.12 269 ILE A O 1
ATOM 2173 N N . GLY A 1 270 ? 5.782 -5.908 -5.710 1.00 96.62 270 GLY A N 1
ATOM 2174 C CA . GLY A 1 270 ? 6.926 -5.257 -6.335 1.00 96.62 270 GLY A CA 1
ATOM 2175 C C . GLY A 1 270 ? 8.234 -5.692 -5.694 1.00 96.62 270 GLY A C 1
ATOM 2176 O O . GLY A 1 270 ? 8.294 -6.707 -5.007 1.00 96.62 270 GLY A O 1
ATOM 2177 N N . SER A 1 271 ? 9.300 -4.945 -5.953 1.00 96.81 271 SER A N 1
ATOM 2178 C CA . SER A 1 271 ? 10.630 -5.155 -5.366 1.00 96.81 271 SER A CA 1
ATOM 2179 C C . SER A 1 271 ? 11.125 -3.923 -4.599 1.00 96.81 271 SER A C 1
ATOM 2181 O O . SER A 1 271 ? 12.282 -3.853 -4.202 1.00 96.81 271 SER A O 1
ATOM 2183 N N . GLY A 1 272 ? 10.255 -2.927 -4.403 1.00 95.69 272 GLY A N 1
ATOM 2184 C CA . GLY A 1 272 ? 10.582 -1.656 -3.765 1.00 95.69 272 GLY A CA 1
ATOM 2185 C C . GLY A 1 272 ? 10.829 -1.753 -2.256 1.00 95.69 272 GLY A C 1
ATOM 2186 O O . GLY A 1 272 ? 10.681 -2.831 -1.660 1.00 95.69 272 GLY A O 1
ATOM 2187 N N . PRO A 1 273 ? 11.188 -0.616 -1.631 1.00 95.00 273 PRO A N 1
ATOM 2188 C CA . PRO A 1 273 ? 11.474 -0.517 -0.199 1.00 95.00 273 PRO A CA 1
ATOM 2189 C C . PRO A 1 273 ? 10.273 -0.823 0.699 1.00 95.00 273 PRO A C 1
ATOM 2191 O O . PRO A 1 273 ? 10.469 -1.126 1.876 1.00 95.00 273 PRO A O 1
ATOM 2194 N N . PHE A 1 274 ? 9.050 -0.782 0.169 1.00 96.94 274 PHE A N 1
ATOM 2195 C CA . PHE A 1 274 ? 7.838 -1.128 0.900 1.00 96.94 274 PHE A CA 1
ATOM 2196 C C . PHE A 1 274 ? 6.978 -2.142 0.144 1.00 96.94 274 PHE A C 1
ATOM 2198 O O . PHE A 1 274 ? 6.877 -2.091 -1.073 1.00 96.94 274 PHE A O 1
ATOM 2205 N N . SER A 1 275 ? 6.315 -3.045 0.861 1.00 96.94 275 SER A N 1
ATOM 2206 C CA . SER A 1 275 ? 5.274 -3.933 0.343 1.00 96.94 275 SER A CA 1
ATOM 2207 C C . SER A 1 275 ? 3.896 -3.477 0.807 1.00 96.94 275 SER A C 1
ATOM 2209 O O . SER A 1 275 ? 3.755 -2.843 1.852 1.00 96.94 275 SER A O 1
ATOM 2211 N N . VAL A 1 276 ? 2.860 -3.784 0.032 1.00 96.31 276 VAL A N 1
ATOM 2212 C CA . VAL A 1 276 ? 1.477 -3.483 0.419 1.00 96.31 276 VAL A CA 1
ATOM 2213 C C . VAL A 1 276 ? 0.947 -4.595 1.319 1.00 96.31 276 VAL A C 1
ATOM 2215 O O . VAL A 1 276 ? 0.899 -5.751 0.908 1.00 96.31 276 VAL A O 1
ATOM 2218 N N . ASP A 1 277 ? 0.521 -4.228 2.525 1.00 93.94 277 ASP A N 1
ATOM 2219 C CA . ASP A 1 277 ? -0.087 -5.131 3.511 1.00 93.94 277 ASP A CA 1
ATOM 2220 C C . ASP A 1 277 ? -1.616 -5.086 3.428 1.00 93.94 277 ASP A C 1
ATOM 2222 O O . ASP A 1 277 ? -2.290 -6.096 3.252 1.00 93.94 277 ASP A O 1
ATOM 2226 N N . ILE A 1 278 ? -2.171 -3.874 3.478 1.00 91.75 278 ILE A N 1
ATOM 2227 C CA . ILE A 1 278 ? -3.614 -3.626 3.428 1.00 91.75 278 ILE A CA 1
ATOM 2228 C C . ILE A 1 278 ? -3.882 -2.630 2.317 1.00 91.75 278 ILE A C 1
ATOM 2230 O O . ILE A 1 278 ? -3.252 -1.581 2.280 1.00 91.75 278 ILE A O 1
ATOM 2234 N N . ASN A 1 279 ? -4.852 -2.917 1.452 1.00 90.69 279 ASN A N 1
ATOM 2235 C CA . ASN A 1 279 ? -5.307 -2.001 0.410 1.00 90.69 279 ASN A CA 1
ATOM 2236 C C . ASN A 1 279 ? -6.838 -1.963 0.387 1.00 90.69 279 ASN A C 1
ATOM 2238 O O . ASN A 1 279 ? -7.484 -2.746 -0.307 1.00 90.69 279 ASN A O 1
ATOM 2242 N N . SER A 1 280 ? -7.416 -1.083 1.202 1.00 89.00 280 SER A N 1
ATOM 2243 C CA . SER A 1 280 ? -8.863 -0.925 1.351 1.00 89.00 280 SER A CA 1
ATOM 2244 C C . SER A 1 280 ? -9.309 0.502 1.036 1.00 89.00 280 SER A C 1
ATOM 2246 O O . SER A 1 280 ? -8.505 1.426 0.923 1.00 89.00 280 SER A O 1
ATOM 2248 N N . ASP A 1 281 ? -10.622 0.714 0.986 1.00 89.44 281 ASP A N 1
ATOM 2249 C CA . ASP A 1 281 ? -11.215 2.039 0.767 1.00 89.44 281 ASP A CA 1
ATOM 2250 C C . ASP A 1 281 ? -10.995 3.010 1.939 1.00 89.44 281 ASP A C 1
ATOM 2252 O O . ASP A 1 281 ? -11.253 4.207 1.802 1.00 89.44 281 ASP A O 1
ATOM 2256 N N . LYS A 1 282 ? -10.554 2.496 3.093 1.00 90.94 282 LYS A N 1
ATOM 2257 C CA . LYS A 1 282 ? -10.357 3.255 4.336 1.00 90.94 282 LYS A CA 1
ATOM 2258 C C . LYS A 1 282 ? -8.896 3.404 4.720 1.00 90.94 282 LYS A C 1
ATOM 2260 O O . LYS A 1 282 ? -8.536 4.421 5.298 1.00 90.94 282 LYS A O 1
ATOM 2265 N N . VAL A 1 283 ? -8.074 2.405 4.421 1.00 92.56 283 VAL A N 1
ATOM 2266 C CA . VAL A 1 283 ? -6.664 2.362 4.810 1.00 92.56 283 VAL A CA 1
ATOM 2267 C C . VAL A 1 283 ? -5.847 1.675 3.720 1.00 92.56 283 VAL A C 1
ATOM 2269 O O . VAL A 1 283 ? -6.222 0.593 3.261 1.00 92.56 283 VAL A O 1
ATOM 2272 N N . LEU A 1 284 ? -4.717 2.284 3.360 1.00 94.56 284 LEU A N 1
ATOM 2273 C CA . LEU A 1 284 ? -3.590 1.628 2.699 1.00 94.56 284 LEU A CA 1
ATOM 2274 C C . LEU A 1 284 ? -2.450 1.512 3.718 1.00 94.56 284 LEU A C 1
ATOM 2276 O O . LEU A 1 284 ? -1.984 2.535 4.216 1.00 94.56 284 LEU A O 1
ATOM 2280 N N . ARG A 1 285 ? -1.996 0.294 4.022 1.00 94.69 285 ARG A N 1
ATOM 2281 C CA . ARG A 1 285 ? -0.814 0.057 4.861 1.00 94.69 285 ARG A CA 1
ATOM 2282 C C . ARG A 1 285 ? 0.320 -0.493 4.013 1.00 94.69 285 ARG A C 1
ATOM 2284 O O . ARG A 1 285 ? 0.138 -1.471 3.288 1.00 94.69 285 ARG A O 1
ATOM 2291 N N . LEU A 1 286 ? 1.483 0.123 4.159 1.00 96.25 286 LEU A N 1
ATOM 2292 C CA . LEU A 1 286 ? 2.741 -0.335 3.604 1.00 96.25 286 LEU A CA 1
ATOM 2293 C C . LEU A 1 286 ? 3.647 -0.852 4.722 1.00 96.25 286 LEU A C 1
ATOM 2295 O O . LEU A 1 286 ? 3.771 -0.202 5.761 1.00 96.25 286 LEU A O 1
ATOM 2299 N N . ASN A 1 287 ? 4.300 -1.986 4.489 1.00 95.62 287 ASN A N 1
ATOM 2300 C CA . ASN A 1 287 ? 5.294 -2.575 5.380 1.00 95.62 287 ASN A CA 1
ATOM 2301 C C . ASN A 1 287 ? 6.678 -2.443 4.757 1.00 95.62 287 ASN A C 1
ATOM 2303 O O . ASN A 1 287 ? 6.844 -2.660 3.560 1.00 95.62 287 ASN A O 1
ATOM 2307 N N . ARG A 1 288 ? 7.688 -2.109 5.556 1.00 95.06 288 ARG A N 1
ATOM 2308 C CA . ARG A 1 288 ? 9.071 -2.071 5.084 1.00 95.06 288 ARG A CA 1
ATOM 2309 C C . ARG A 1 288 ? 9.490 -3.445 4.558 1.00 95.06 288 ARG A C 1
ATOM 2311 O O . ARG A 1 288 ? 9.288 -4.468 5.212 1.00 95.06 288 ARG A O 1
ATOM 2318 N N . ASN A 1 289 ? 10.107 -3.458 3.385 1.00 94.31 289 ASN A N 1
ATOM 2319 C CA . ASN A 1 289 ? 10.698 -4.644 2.792 1.00 94.31 289 ASN A CA 1
ATOM 2320 C C . ASN A 1 289 ? 12.107 -4.867 3.362 1.00 94.31 289 ASN A C 1
ATOM 2322 O O . ASN A 1 289 ? 13.068 -4.225 2.945 1.00 94.31 289 ASN A O 1
ATOM 2326 N N . GLU A 1 290 ? 12.237 -5.812 4.293 1.00 90.19 290 GLU A N 1
ATOM 2327 C CA . GLU A 1 290 ? 13.526 -6.176 4.908 1.00 90.19 290 GLU A CA 1
ATOM 2328 C C . GLU A 1 290 ? 14.521 -6.817 3.917 1.00 90.19 290 GLU A C 1
ATOM 2330 O O . GLU A 1 290 ? 15.708 -6.913 4.213 1.00 90.19 290 GLU A O 1
ATOM 2335 N N . TYR A 1 291 ? 14.056 -7.253 2.740 1.00 87.81 291 TYR A N 1
ATOM 2336 C CA . TYR A 1 291 ? 14.887 -7.835 1.676 1.00 87.81 291 TYR A CA 1
ATOM 2337 C C . TYR A 1 291 ? 15.219 -6.833 0.563 1.00 87.81 291 TYR A C 1
ATOM 2339 O O . TYR A 1 291 ? 15.739 -7.220 -0.484 1.00 87.81 291 TYR A O 1
ATOM 2347 N N . TYR A 1 292 ? 14.898 -5.552 0.755 1.00 91.44 292 TYR A N 1
ATOM 2348 C CA . TYR A 1 292 ? 15.191 -4.524 -0.232 1.00 91.44 292 TYR A CA 1
ATOM 2349 C C . TYR A 1 292 ? 16.704 -4.372 -0.429 1.00 91.44 292 TYR A C 1
ATOM 2351 O O . TYR A 1 292 ? 17.455 -4.204 0.528 1.00 91.44 292 TYR A O 1
ATOM 2359 N N . CYS A 1 293 ? 17.158 -4.416 -1.683 1.00 79.06 293 CYS A N 1
ATOM 2360 C CA . CYS A 1 293 ? 18.582 -4.368 -2.017 1.00 79.06 293 CYS A CA 1
ATOM 2361 C C . CYS A 1 293 ? 19.180 -2.948 -2.018 1.00 79.06 293 CYS A C 1
ATOM 2363 O O . CYS A 1 293 ? 20.380 -2.797 -2.245 1.00 79.06 293 CYS A O 1
ATOM 2365 N N . GLY A 1 294 ? 18.356 -1.914 -1.816 1.00 82.69 294 GLY A N 1
ATOM 2366 C CA . GLY A 1 294 ? 18.786 -0.520 -1.695 1.00 82.69 294 GLY A CA 1
ATOM 2367 C C . GLY A 1 294 ? 18.849 -0.039 -0.243 1.00 82.69 294 GLY A C 1
ATOM 2368 O O . GLY A 1 294 ? 18.882 -0.826 0.699 1.00 82.69 294 GLY A O 1
ATOM 2369 N N . GLN A 1 295 ? 18.850 1.281 -0.052 1.00 81.50 295 GLN A N 1
ATOM 2370 C CA . GLN A 1 295 ? 18.767 1.870 1.285 1.00 81.50 295 GLN A CA 1
ATOM 2371 C C . GLN A 1 295 ? 17.403 1.554 1.914 1.00 81.50 295 GLN A C 1
ATOM 2373 O O . GLN A 1 295 ? 16.374 1.688 1.266 1.00 81.50 295 GLN A O 1
ATOM 2378 N N . THR A 1 296 ? 17.376 1.107 3.166 1.00 77.12 296 THR A N 1
ATOM 2379 C CA . THR A 1 296 ? 16.130 0.748 3.859 1.00 77.12 296 THR A CA 1
ATOM 2380 C C . THR A 1 296 ? 15.586 1.928 4.646 1.00 77.12 296 THR A C 1
ATOM 2382 O O . THR A 1 296 ? 16.346 2.620 5.327 1.00 77.12 296 THR A O 1
ATOM 2385 N N . ALA A 1 297 ? 14.272 2.149 4.595 1.00 78.94 297 ALA A N 1
ATOM 2386 C CA . ALA A 1 297 ? 13.633 3.171 5.414 1.00 78.94 297 ALA A CA 1
ATOM 2387 C C . ALA A 1 297 ? 13.788 2.852 6.911 1.00 78.94 297 ALA A C 1
ATOM 2389 O O . ALA A 1 297 ? 13.794 1.687 7.317 1.00 78.94 297 ALA A O 1
ATOM 2390 N N . LEU A 1 298 ? 13.887 3.884 7.752 1.00 83.12 298 LEU A N 1
ATOM 2391 C CA . LEU A 1 298 ? 13.896 3.690 9.207 1.00 83.12 298 LEU A CA 1
ATOM 2392 C C . LEU A 1 298 ? 12.519 3.255 9.714 1.00 83.12 298 LEU A C 1
ATOM 2394 O O . LEU A 1 298 ? 12.426 2.387 10.580 1.00 83.12 298 LEU A O 1
ATOM 2398 N N . THR A 1 299 ? 11.456 3.817 9.133 1.00 85.00 299 THR A N 1
ATOM 2399 C CA . THR A 1 299 ? 10.083 3.467 9.497 1.00 85.00 299 THR A CA 1
ATOM 2400 C C . THR A 1 299 ? 9.737 2.052 9.046 1.00 85.00 299 THR A C 1
ATOM 2402 O O . THR A 1 299 ? 10.123 1.625 7.956 1.00 85.00 299 THR A O 1
ATOM 2405 N N . LYS A 1 300 ? 8.992 1.319 9.877 1.00 90.94 300 LYS A N 1
ATOM 2406 C CA . LYS A 1 300 ? 8.551 -0.045 9.553 1.00 90.94 300 LYS A CA 1
ATOM 2407 C C . LYS A 1 300 ? 7.216 -0.053 8.830 1.00 90.94 300 LYS A C 1
ATOM 2409 O O . LYS A 1 300 ? 6.984 -0.944 8.017 1.00 90.94 300 LYS A O 1
ATOM 2414 N N . HIS A 1 301 ? 6.360 0.922 9.122 1.00 91.81 301 HIS A N 1
ATOM 2415 C CA . HIS A 1 301 ? 5.002 0.972 8.606 1.00 91.81 301 HIS A CA 1
ATOM 2416 C C . HIS A 1 301 ? 4.637 2.378 8.136 1.00 91.81 301 HIS A C 1
ATOM 2418 O O . HIS A 1 301 ? 4.976 3.377 8.770 1.00 91.81 301 HIS A O 1
ATOM 2424 N N . ILE A 1 302 ? 3.889 2.451 7.041 1.00 92.56 302 ILE A N 1
ATOM 2425 C CA . ILE A 1 302 ? 3.223 3.677 6.600 1.00 92.56 302 ILE A CA 1
ATOM 2426 C C . ILE A 1 302 ? 1.742 3.358 6.459 1.00 92.56 302 ILE A C 1
ATOM 2428 O O . ILE A 1 302 ? 1.366 2.476 5.692 1.00 92.56 302 ILE A O 1
ATOM 2432 N N . GLU A 1 303 ? 0.897 4.081 7.183 1.00 93.25 303 GLU A N 1
ATOM 2433 C CA . GLU A 1 303 ? -0.552 3.953 7.107 1.00 93.25 303 GLU A CA 1
ATOM 2434 C C . GLU A 1 303 ? -1.185 5.210 6.533 1.00 93.25 303 GLU A C 1
ATOM 2436 O O . GLU A 1 303 ? -1.187 6.278 7.147 1.00 93.25 303 GLU A O 1
ATOM 2441 N N . ILE A 1 304 ? -1.792 5.062 5.364 1.00 92.81 304 ILE A N 1
ATOM 2442 C CA . ILE A 1 304 ? -2.565 6.105 4.711 1.00 92.81 304 ILE A CA 1
ATOM 2443 C C . ILE A 1 304 ? -4.037 5.867 5.019 1.00 92.81 304 ILE A C 1
ATOM 2445 O O . ILE A 1 304 ? -4.657 4.951 4.482 1.00 92.81 304 ILE A O 1
ATOM 2449 N N . TRP A 1 305 ? -4.598 6.711 5.877 1.00 92.00 305 TRP A N 1
ATOM 2450 C CA . TRP A 1 305 ? -6.001 6.663 6.284 1.00 92.00 305 TRP A CA 1
ATOM 2451 C C . TRP A 1 305 ? -6.843 7.539 5.368 1.00 92.00 305 TRP A C 1
ATOM 2453 O O . TRP A 1 305 ? -6.418 8.627 5.001 1.00 92.00 305 TRP A O 1
ATOM 2463 N N . ILE A 1 306 ? -8.040 7.097 4.992 1.00 92.00 306 ILE A N 1
ATOM 2464 C CA . ILE A 1 306 ? -8.830 7.712 3.923 1.00 92.00 306 ILE A CA 1
ATOM 2465 C C . ILE A 1 306 ? -10.181 8.190 4.455 1.00 92.00 306 ILE A C 1
ATOM 2467 O O . ILE A 1 306 ? -11.038 7.394 4.840 1.00 92.00 306 ILE A O 1
ATOM 2471 N N . HIS A 1 307 ? -10.408 9.503 4.418 1.00 90.56 307 HIS A N 1
ATOM 2472 C CA . HIS A 1 307 ? -11.687 10.111 4.776 1.00 90.56 307 HIS A CA 1
ATOM 2473 C C . HIS A 1 307 ? -12.039 11.289 3.860 1.00 90.56 307 HIS A C 1
ATOM 2475 O O . HIS A 1 307 ? -11.311 12.278 3.794 1.00 90.56 307 HIS A O 1
ATOM 2481 N N . GLU A 1 308 ? -13.187 11.219 3.181 1.00 89.44 308 GLU A N 1
ATOM 2482 C CA . GLU A 1 308 ? -13.568 12.178 2.130 1.00 89.44 308 GLU A CA 1
ATOM 2483 C C . GLU A 1 308 ? -13.7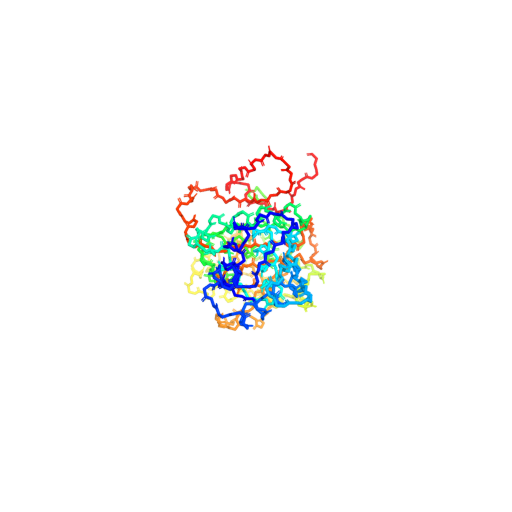03 13.625 2.629 1.00 89.44 308 GLU A C 1
ATOM 2485 O O . GLU A 1 308 ? -13.283 14.561 1.948 1.00 89.44 308 GLU A O 1
ATOM 2490 N N . GLU A 1 309 ? -14.215 13.828 3.847 1.00 87.69 309 GLU A N 1
ATOM 2491 C CA . GLU A 1 309 ? -14.379 15.172 4.427 1.00 87.69 309 GLU A CA 1
ATOM 2492 C C . GLU A 1 309 ? -13.055 15.945 4.564 1.00 87.69 309 GLU A C 1
ATOM 2494 O O . GLU A 1 309 ? -13.060 17.173 4.501 1.00 87.69 309 GLU A O 1
ATOM 2499 N N . TRP A 1 310 ? -11.901 15.265 4.640 1.00 85.81 310 TRP A N 1
ATOM 2500 C CA . TRP A 1 310 ? -10.593 15.938 4.664 1.00 85.81 310 TRP A CA 1
ATOM 2501 C C . TRP A 1 310 ? -10.247 16.640 3.348 1.00 85.81 310 TRP A C 1
ATOM 2503 O O . TRP A 1 310 ? -9.275 17.391 3.287 1.00 85.81 310 TRP A O 1
ATOM 2513 N N . LYS A 1 311 ? -11.049 16.460 2.290 1.00 83.19 311 LYS A N 1
ATOM 2514 C CA . LYS A 1 311 ? -10.934 17.242 1.054 1.00 83.19 311 LYS A CA 1
ATOM 2515 C C . LYS A 1 311 ? -11.121 18.738 1.314 1.00 83.19 311 LYS A C 1
ATOM 2517 O O . LYS A 1 311 ? -10.520 19.538 0.605 1.00 83.19 311 LYS A O 1
ATOM 2522 N N . GLN A 1 312 ? -11.920 19.106 2.317 1.00 76.38 312 GLN A N 1
ATOM 2523 C CA . GLN A 1 312 ? -12.172 20.500 2.698 1.00 76.38 312 GLN A CA 1
ATOM 2524 C C . GLN A 1 312 ? -10.941 21.155 3.341 1.00 76.38 312 GLN A C 1
ATOM 2526 O O . GLN A 1 312 ? -10.698 22.340 3.141 1.00 76.38 312 GLN A O 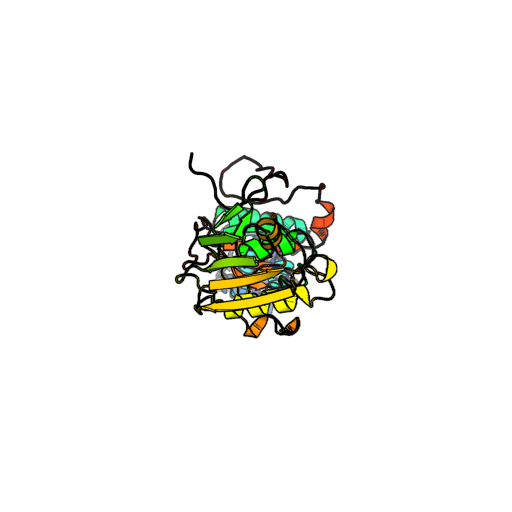1
ATOM 2531 N N . ASP A 1 313 ? -10.123 20.360 4.035 1.00 65.94 313 ASP A N 1
ATOM 2532 C CA . ASP A 1 313 ? -8.886 20.809 4.685 1.00 65.94 313 ASP A CA 1
ATOM 2533 C C . ASP A 1 313 ? -7.702 20.905 3.708 1.00 65.94 313 ASP A C 1
ATOM 2535 O O . ASP A 1 313 ? -6.602 21.316 4.084 1.00 65.94 313 ASP A O 1
ATOM 2539 N N . LYS A 1 314 ? -7.899 20.503 2.446 1.00 59.78 314 LYS A N 1
ATOM 2540 C CA . LYS A 1 314 ? -6.844 20.462 1.438 1.00 59.78 314 LYS A CA 1
ATOM 2541 C C . LYS A 1 314 ? -6.520 21.872 0.953 1.00 59.78 314 LYS A C 1
ATOM 2543 O O . LYS A 1 314 ? -7.056 22.341 -0.051 1.00 59.78 314 LYS A O 1
ATOM 2548 N N . LYS A 1 315 ? -5.563 22.522 1.611 1.00 51.16 315 LYS A N 1
ATOM 2549 C CA . LYS A 1 315 ? -4.782 23.579 0.965 1.00 51.16 315 LYS A CA 1
ATOM 2550 C C . LYS A 1 315 ? -3.964 22.929 -0.155 1.00 51.16 315 LYS A C 1
ATOM 2552 O O . LYS A 1 315 ? -3.390 21.854 0.024 1.00 51.16 315 LYS A O 1
ATOM 2557 N N . CYS A 1 316 ? -3.980 23.514 -1.352 1.00 37.41 316 CYS A N 1
ATOM 2558 C CA . CYS A 1 316 ? -3.176 23.019 -2.469 1.00 37.41 316 CYS A CA 1
ATOM 2559 C C . CYS A 1 316 ? -1.719 22.821 -2.010 1.00 37.41 316 CYS A C 1
ATOM 2561 O O . CYS A 1 316 ? -1.098 23.783 -1.582 1.00 37.41 316 CYS A O 1
ATOM 2563 N N . ALA A 1 317 ? -1.207 21.591 -2.143 1.00 38.12 317 ALA A N 1
ATOM 2564 C CA . ALA A 1 317 ? 0.176 21.171 -1.869 1.00 38.12 317 ALA A CA 1
ATOM 2565 C C . ALA A 1 317 ? 0.576 20.784 -0.424 1.00 38.12 317 ALA A C 1
ATOM 2567 O O . ALA A 1 317 ? 1.765 20.601 -0.188 1.00 38.12 317 ALA A O 1
ATOM 2568 N N . GLU A 1 318 ? -0.359 20.549 0.503 1.00 39.78 318 GLU A N 1
ATOM 2569 C CA . GLU A 1 318 ? -0.017 20.077 1.860 1.00 39.78 318 GLU A CA 1
ATOM 2570 C C . GLU A 1 318 ? -0.626 18.692 2.139 1.00 39.78 318 GLU A C 1
ATOM 2572 O O . GLU A 1 318 ? -1.844 18.540 2.238 1.00 39.78 318 GLU A O 1
ATOM 2577 N N . ASN A 1 319 ? 0.224 17.664 2.247 1.00 42.38 319 ASN A N 1
ATOM 2578 C CA . ASN A 1 319 ? -0.135 16.414 2.917 1.00 42.38 319 ASN A CA 1
ATOM 2579 C C . ASN A 1 319 ? 0.367 16.535 4.360 1.00 42.38 319 ASN A C 1
ATOM 2581 O O . ASN A 1 319 ? 1.555 16.763 4.575 1.00 42.38 319 ASN A O 1
ATOM 2585 N N . PHE A 1 320 ? -0.531 16.419 5.336 1.00 43.72 320 PHE A N 1
ATOM 2586 C CA . PHE A 1 320 ? -0.145 16.397 6.744 1.00 43.72 320 PHE A CA 1
ATOM 2587 C C . PHE A 1 320 ? 0.426 15.017 7.069 1.00 43.72 320 PHE A C 1
ATOM 2589 O O . PHE A 1 320 ? -0.236 14.010 6.826 1.00 43.72 320 PHE A O 1
ATOM 2596 N N . PHE A 1 321 ? 1.631 14.974 7.623 1.00 48.47 321 PHE A N 1
ATOM 2597 C CA . PHE A 1 321 ? 2.212 13.766 8.198 1.00 48.47 321 PHE A CA 1
ATOM 2598 C C . PHE A 1 321 ? 2.378 14.003 9.695 1.00 48.47 321 PHE A C 1
ATOM 2600 O O . PHE A 1 321 ? 2.857 15.063 10.096 1.00 48.47 321 PHE A O 1
ATOM 2607 N N . PHE A 1 322 ? 1.963 13.044 10.519 1.00 48.41 322 PHE A N 1
ATOM 2608 C CA . PHE A 1 322 ? 2.264 13.071 11.947 1.00 48.41 322 PHE A CA 1
ATOM 2609 C C . PHE A 1 322 ? 3.544 12.259 12.171 1.00 48.41 322 PHE A C 1
ATOM 2611 O O . PHE A 1 322 ? 3.564 11.059 11.897 1.00 48.41 322 PHE A O 1
ATOM 2618 N N . LEU A 1 323 ? 4.609 12.934 12.608 1.00 43.56 323 LEU A N 1
ATOM 2619 C CA . LEU A 1 323 ? 5.883 12.341 13.023 1.00 43.56 323 LEU A CA 1
ATOM 2620 C C . LEU A 1 323 ? 6.116 12.654 14.508 1.00 43.56 323 LEU A C 1
ATOM 2622 O O . LEU A 1 323 ? 5.564 13.617 15.035 1.00 43.56 323 LEU A O 1
ATOM 2626 N N . GLU A 1 324 ? 6.898 11.818 15.184 1.00 48.25 324 GLU A N 1
ATOM 2627 C CA . GLU A 1 324 ? 6.972 11.751 16.651 1.00 48.25 324 GLU A CA 1
ATOM 2628 C C . GLU A 1 324 ? 7.809 12.852 17.338 1.00 48.25 324 GLU A C 1
ATOM 2630 O O . GLU A 1 324 ? 7.920 12.862 18.561 1.00 48.25 324 GLU A O 1
ATOM 2635 N N . SER A 1 325 ? 8.384 13.823 16.630 1.00 37.12 325 SER A N 1
ATOM 2636 C CA . SER A 1 325 ? 9.144 14.896 17.287 1.00 37.12 325 SER A CA 1
ATOM 2637 C C . SER A 1 325 ? 8.241 16.072 17.668 1.00 37.12 325 SER A C 1
ATOM 2639 O O . SER A 1 325 ? 7.527 16.636 16.841 1.00 37.12 325 SER A O 1
ATOM 2641 N N . GLY A 1 326 ? 8.250 16.417 18.959 1.00 34.84 326 GLY A N 1
ATOM 2642 C CA . GLY A 1 326 ? 7.440 17.483 19.544 1.00 34.84 326 GLY A CA 1
ATOM 2643 C C . GLY A 1 326 ? 7.513 18.818 18.796 1.00 34.84 326 GLY A C 1
ATOM 2644 O O . GLY A 1 326 ? 8.538 19.171 18.230 1.00 34.84 326 GLY A O 1
ATOM 2645 N N . GLU A 1 327 ? 6.391 19.538 18.825 1.00 35.66 327 GLU A N 1
ATOM 2646 C CA . GLU A 1 327 ? 6.230 20.944 18.424 1.00 35.66 327 GLU A CA 1
ATOM 2647 C C . GLU A 1 327 ? 7.004 21.436 17.186 1.00 35.66 327 GLU A C 1
ATOM 2649 O O . GLU A 1 327 ? 7.456 22.571 17.173 1.00 35.66 327 GLU A O 1
ATOM 2654 N N . GLU A 1 328 ? 7.053 20.686 16.085 1.00 32.28 328 GLU A N 1
ATOM 2655 C CA . GLU A 1 328 ? 7.250 21.296 14.764 1.00 32.28 328 GLU A CA 1
ATOM 2656 C C . GLU A 1 328 ? 6.293 20.670 13.744 1.00 32.28 328 GLU A C 1
ATOM 2658 O O . GLU A 1 328 ? 6.384 19.502 13.372 1.00 32.28 328 GLU A O 1
ATOM 2663 N N . ASN A 1 329 ? 5.327 21.471 13.282 1.00 33.06 329 ASN A N 1
ATOM 2664 C CA . ASN A 1 329 ? 4.540 21.150 12.097 1.00 33.06 329 ASN A CA 1
ATOM 2665 C C . ASN A 1 329 ? 5.502 21.063 10.903 1.00 33.06 329 ASN A C 1
ATOM 2667 O O . ASN A 1 329 ? 5.850 22.091 10.322 1.00 33.06 329 ASN A O 1
ATOM 2671 N N . TYR A 1 330 ? 5.926 19.860 10.513 1.00 36.19 330 TYR A N 1
ATOM 2672 C CA . TYR A 1 330 ? 6.689 19.688 9.279 1.00 36.19 330 TYR A CA 1
ATOM 2673 C C . TYR A 1 330 ? 5.789 19.990 8.076 1.00 36.19 330 TYR A C 1
ATOM 2675 O O . TYR A 1 330 ? 4.995 19.162 7.628 1.00 36.19 330 TYR A O 1
ATOM 2683 N N . GLN A 1 331 ? 5.918 21.202 7.537 1.00 32.19 331 GLN A N 1
ATOM 2684 C CA . GLN A 1 331 ? 5.363 21.573 6.241 1.00 32.19 331 GLN A CA 1
ATOM 2685 C C . GLN A 1 331 ? 6.269 20.982 5.153 1.00 32.19 331 GLN A C 1
ATOM 2687 O O . GLN A 1 331 ? 7.207 21.621 4.678 1.00 32.19 331 GLN A O 1
ATOM 2692 N N . VAL A 1 332 ? 6.018 19.733 4.757 1.00 33.31 332 VAL A N 1
ATOM 2693 C CA . VAL A 1 332 ? 6.718 19.146 3.609 1.00 33.31 332 VAL A CA 1
ATOM 2694 C C . VAL A 1 332 ? 6.089 19.707 2.336 1.00 33.31 332 VAL A C 1
ATOM 2696 O O . VAL A 1 332 ? 5.027 19.269 1.894 1.00 33.31 332 VAL A O 1
ATOM 2699 N N . SER A 1 333 ? 6.742 20.714 1.751 1.00 28.91 333 SER A N 1
ATOM 2700 C CA . SER A 1 333 ? 6.442 21.182 0.395 1.00 28.91 333 SER A CA 1
ATOM 2701 C C . SER A 1 333 ? 6.500 20.002 -0.576 1.00 28.91 333 SER A C 1
ATOM 2703 O O . SER A 1 333 ? 7.432 19.200 -0.530 1.00 28.91 333 SER A O 1
ATOM 2705 N N . THR A 1 334 ? 5.552 19.931 -1.516 1.00 33.56 334 THR A N 1
ATOM 2706 C CA . THR A 1 334 ? 5.521 18.915 -2.589 1.00 33.56 334 THR A CA 1
ATOM 2707 C C . THR A 1 334 ? 6.803 18.815 -3.430 1.00 33.56 334 THR A C 1
ATOM 2709 O O . THR A 1 334 ? 6.944 17.871 -4.199 1.00 33.56 334 THR A O 1
ATOM 2712 N N . GLN A 1 335 ? 7.725 19.774 -3.296 1.00 28.86 335 GLN A N 1
ATOM 2713 C CA . GLN A 1 335 ? 9.041 19.764 -3.938 1.00 28.86 335 GLN A CA 1
ATOM 2714 C C . GLN A 1 335 ? 10.056 18.836 -3.241 1.00 28.86 335 GLN A C 1
ATOM 2716 O O . GLN A 1 335 ? 11.042 18.471 -3.866 1.00 28.86 335 GLN A O 1
ATOM 2721 N N . ASN A 1 336 ? 9.785 18.404 -2.002 1.00 28.56 336 ASN A N 1
ATOM 2722 C CA . ASN A 1 336 ? 10.613 17.477 -1.217 1.00 28.56 336 ASN A CA 1
ATOM 2723 C C . ASN A 1 336 ? 9.909 16.130 -0.960 1.00 28.56 336 ASN A C 1
ATOM 2725 O O . ASN A 1 336 ? 10.265 15.413 -0.027 1.00 28.56 336 ASN A O 1
ATOM 2729 N N . ILE A 1 337 ? 8.897 15.768 -1.763 1.00 30.75 337 ILE A N 1
ATOM 2730 C CA . ILE A 1 337 ? 8.315 14.413 -1.753 1.00 30.75 337 ILE A CA 1
ATOM 2731 C C . ILE A 1 337 ? 9.305 13.499 -2.471 1.00 30.75 337 ILE A C 1
ATOM 2733 O O . ILE A 1 337 ? 9.164 13.170 -3.644 1.00 30.75 337 ILE A O 1
ATOM 2737 N N . GLY A 1 338 ? 10.373 13.179 -1.768 1.00 35.81 338 GLY A N 1
ATOM 2738 C CA . GLY A 1 338 ? 11.459 12.369 -2.259 1.00 35.81 338 GLY A CA 1
ATOM 2739 C C . GLY A 1 338 ? 12.113 11.765 -1.045 1.00 35.81 338 GLY A C 1
ATOM 2740 O O . GLY A 1 338 ? 12.976 12.387 -0.437 1.00 35.81 338 GLY A O 1
ATOM 2741 N N . HIS A 1 339 ? 11.675 10.551 -0.733 1.00 32.25 339 HIS A N 1
ATOM 2742 C CA . HIS A 1 339 ? 12.263 9.637 0.228 1.00 32.25 339 HIS A CA 1
ATOM 2743 C C . HIS A 1 339 ? 11.866 9.818 1.700 1.00 32.25 339 HIS A C 1
ATOM 2745 O O . HIS A 1 339 ? 12.178 10.808 2.356 1.00 32.25 339 HIS A O 1
ATOM 2751 N N . PHE A 1 340 ? 11.279 8.761 2.264 1.00 39.53 340 PHE A N 1
ATOM 2752 C CA . PHE A 1 340 ? 11.144 8.530 3.706 1.00 39.53 340 PHE A CA 1
ATOM 2753 C C . PHE A 1 340 ? 12.504 8.198 4.365 1.00 39.53 340 PHE A C 1
ATOM 2755 O O . PHE A 1 340 ? 12.604 7.280 5.180 1.00 39.53 340 PHE A O 1
ATOM 2762 N N . TYR A 1 341 ? 13.565 8.925 4.001 1.00 32.25 341 TYR A N 1
ATOM 2763 C CA . TYR A 1 341 ? 14.841 8.918 4.710 1.00 32.25 341 TYR A CA 1
ATOM 2764 C C . TYR A 1 341 ? 14.966 10.253 5.432 1.00 32.25 341 TYR A C 1
ATOM 2766 O O . TYR A 1 341 ? 15.162 11.298 4.812 1.00 32.25 341 TYR A O 1
ATOM 2774 N N . THR A 1 342 ? 14.879 10.230 6.757 1.00 27.53 342 THR A N 1
ATOM 2775 C CA . THR A 1 342 ? 15.492 11.296 7.544 1.00 27.53 342 THR A CA 1
ATOM 2776 C C . THR A 1 342 ? 16.990 11.230 7.257 1.00 27.53 342 THR A C 1
ATOM 2778 O O . THR A 1 342 ? 17.621 10.202 7.505 1.00 27.53 342 THR A O 1
ATOM 2781 N N . ARG A 1 343 ? 17.552 12.277 6.644 1.00 24.56 343 ARG A N 1
ATOM 2782 C CA . ARG A 1 343 ? 19.005 12.411 6.503 1.00 24.56 343 ARG A CA 1
ATOM 2783 C C . ARG A 1 343 ? 19.623 12.409 7.899 1.00 24.56 343 ARG A C 1
ATOM 2785 O O . ARG A 1 343 ? 19.276 13.269 8.702 1.00 24.56 343 ARG A O 1
ATOM 2792 N N . ASP A 1 344 ? 20.566 11.508 8.140 1.00 31.44 344 ASP A N 1
ATOM 2793 C CA . ASP A 1 344 ? 21.615 11.770 9.118 1.00 31.44 344 ASP A CA 1
ATOM 2794 C C . ASP A 1 344 ? 22.612 12.740 8.475 1.00 31.44 344 ASP A C 1
ATOM 2796 O O . ASP A 1 344 ? 23.307 12.379 7.520 1.00 31.44 344 ASP A O 1
ATOM 2800 N N . HIS A 1 345 ? 22.572 13.988 8.953 1.00 32.47 345 HIS A N 1
ATOM 2801 C CA . HIS A 1 345 ? 23.669 14.933 9.226 1.00 32.47 345 HIS A CA 1
ATOM 2802 C C . HIS A 1 345 ? 23.185 16.380 9.159 1.00 32.47 345 HIS A C 1
ATOM 2804 O O . HIS A 1 345 ? 22.777 16.834 8.063 1.00 32.47 345 HIS A O 1
#